Protein AF-A0A0C9ZDM9-F1 (afdb_monomer_lite)

Radius of gyration: 24.43 Å; chains: 1; bounding box: 57×53×67 Å

pLDDT: mean 74.78, std 22.39, range [22.66, 98.12]

Organism: NCBI:txid765257

Secondary structure (DSSP, 8-state):
---HHHHHHHHHHHHHHHHHHHTTSS----TTSS-HHHHHHHHHHHHHHHHTTTT------TTSB-TTS-B---TT----SS--TT----TT-TT-TT-GGGHHHHHHHHHHHHHHHHHHHHHHHHHTTTPPPPTTTTTT--HHHHHHHHHHHHHHHHHHHHHHHHHHHHHHHHHHHHHHTT--S--TTHIIIIIHHHHHHHHHTT--HHHHHHHHTT--HHHHTT-STTHHHHHHHHHHHHHTT-S-GGG--HHHHHHHHHHHHHHHHHHHHHHHHTT-

Sequence (280 aa):
MPTTRLSESLESGLSSAFSSAIMSFSMPVMLGERSWSSKWPEEMPRWLQHGRRTDSYTASSIRTISIAGLTIDYDRMHSWTFFDPHHICNHSDQEGRYAYNQQPNMILYARRALLDALTPLIGAGIALRNKGVQRGWADNVSDETISKWRAAGIKEVGSTMNQVTESTCASEYGIALHRGLALRHVDPSDQPTIFQPLLDMMENHRLGFHVTFRKLAFFRLRILRGEVDSGATALEGFIAELLGGTPEPERLDAGRATEEWLAWLDTYAARIDSEKTSGE

InterPro domains:
  IPR003846 Protein adenylyltransferase SelO [PF02696] (65-274)
  IPR003846 Protein adenylyltransferase SelO [PTHR32057] (65-278)

Structure (mmCIF, N/CA/C/O backbone):
data_AF-A0A0C9ZDM9-F1
#
_entry.id   AF-A0A0C9ZDM9-F1
#
loop_
_atom_site.group_PDB
_atom_site.id
_atom_site.type_symbol
_atom_site.label_atom_id
_atom_site.label_alt_id
_atom_site.label_comp_id
_atom_site.label_asym_id
_atom_site.label_entity_id
_atom_site.label_seq_id
_atom_site.pdbx_PDB_ins_code
_atom_site.Cartn_x
_atom_site.Cartn_y
_atom_site.Cartn_z
_atom_site.occupancy
_atom_site.B_iso_or_equiv
_atom_site.auth_seq_id
_atom_site.auth_comp_id
_atom_site.auth_asym_id
_atom_site.auth_atom_id
_atom_site.pdbx_PDB_model_num
ATOM 1 N N . MET A 1 1 ? -4.359 32.857 -26.361 1.00 31.53 1 MET A N 1
ATOM 2 C CA . MET A 1 1 ? -3.460 31.807 -25.830 1.00 31.53 1 MET A CA 1
ATOM 3 C C . MET A 1 1 ? -4.063 30.444 -26.152 1.00 31.53 1 MET A C 1
ATOM 5 O O . MET A 1 1 ? -5.231 30.273 -25.828 1.00 31.53 1 MET A O 1
ATOM 9 N N . PRO A 1 2 ? -3.336 29.514 -26.797 1.00 30.45 2 PRO A N 1
ATOM 10 C CA . PRO A 1 2 ? -3.814 28.151 -27.032 1.00 30.45 2 PRO A CA 1
ATOM 11 C C . PRO A 1 2 ? -2.791 27.098 -26.551 1.00 30.45 2 PRO A C 1
ATOM 13 O O . PRO A 1 2 ? -2.081 26.505 -27.357 1.00 30.45 2 PRO A O 1
ATOM 16 N N . THR A 1 3 ? -2.679 26.885 -25.239 1.00 30.66 3 THR A N 1
ATOM 17 C CA . THR A 1 3 ? -1.685 25.963 -24.645 1.00 30.66 3 THR A CA 1
ATOM 18 C C . THR A 1 3 ? -2.205 24.543 -24.395 1.00 30.66 3 THR A C 1
ATOM 20 O O . THR A 1 3 ? -1.412 23.609 -24.389 1.00 30.66 3 THR A O 1
ATOM 23 N N . THR A 1 4 ? -3.518 24.344 -24.249 1.00 35.34 4 THR A N 1
ATOM 24 C CA . THR A 1 4 ? -4.123 23.053 -23.855 1.00 35.34 4 THR A CA 1
ATOM 25 C C . THR A 1 4 ? -4.217 21.998 -24.962 1.00 35.34 4 THR A C 1
ATOM 27 O O . THR A 1 4 ? -4.208 20.814 -24.659 1.00 35.34 4 THR A O 1
ATOM 30 N N . ARG A 1 5 ? -4.248 22.375 -26.250 1.00 27.34 5 ARG A N 1
ATOM 31 C CA . ARG A 1 5 ? -4.333 21.395 -27.361 1.00 27.34 5 ARG A CA 1
ATOM 32 C C . ARG A 1 5 ? -3.016 20.687 -27.703 1.00 27.34 5 ARG A C 1
ATOM 34 O O . ARG A 1 5 ? -3.025 19.760 -28.509 1.00 27.34 5 ARG A O 1
ATOM 41 N N . LEU A 1 6 ? -1.884 21.132 -27.157 1.00 29.81 6 LEU A N 1
ATOM 42 C CA . LEU A 1 6 ? -0.580 20.528 -27.453 1.00 29.81 6 LEU A CA 1
ATOM 43 C C . LEU A 1 6 ? -0.249 19.354 -26.520 1.00 29.81 6 LEU A C 1
ATOM 45 O O . LEU A 1 6 ? 0.371 18.401 -26.983 1.00 29.81 6 LEU A O 1
ATOM 49 N N . SER A 1 7 ? -0.706 19.373 -25.263 1.00 34.31 7 SER A N 1
ATOM 50 C CA . SER A 1 7 ? -0.523 18.262 -24.316 1.00 34.31 7 SER A CA 1
ATOM 51 C C . SER A 1 7 ? -1.298 17.012 -24.738 1.00 34.31 7 SER A C 1
ATOM 53 O O . SER A 1 7 ? -0.694 15.958 -24.894 1.00 34.31 7 SER A O 1
ATOM 55 N N . GLU A 1 8 ? -2.593 17.136 -25.045 1.00 31.31 8 GLU A N 1
ATOM 56 C CA . GLU A 1 8 ? -3.440 16.008 -25.487 1.00 31.31 8 GLU A CA 1
ATOM 57 C C . GLU A 1 8 ? -2.911 15.354 -26.785 1.00 31.31 8 GLU A C 1
ATOM 59 O O . GLU A 1 8 ? -2.978 14.136 -26.976 1.00 31.31 8 GLU A O 1
ATOM 64 N N . SER A 1 9 ? -2.342 16.167 -27.683 1.00 30.34 9 SER A N 1
ATOM 65 C CA . SER A 1 9 ? -1.708 15.720 -28.933 1.00 30.34 9 SER A CA 1
ATOM 66 C C . SER A 1 9 ? -0.388 14.973 -28.683 1.00 30.34 9 SER A C 1
ATOM 68 O O . SER A 1 9 ? -0.087 13.986 -29.357 1.00 30.34 9 SER A O 1
ATOM 70 N N . LEU A 1 10 ? 0.381 15.392 -27.672 1.00 32.56 10 LEU A N 1
ATOM 71 C CA . LEU A 1 10 ? 1.578 14.684 -27.215 1.00 32.56 10 LEU A CA 1
ATOM 72 C C . LEU A 1 10 ? 1.221 13.355 -26.536 1.00 32.56 10 LEU A C 1
ATOM 74 O O . LEU A 1 10 ? 1.763 12.329 -26.928 1.00 32.56 10 LEU A O 1
ATOM 78 N N . GLU A 1 11 ? 0.279 13.332 -25.593 1.00 34.12 11 GLU A N 1
ATOM 79 C CA . GLU A 1 11 ? -0.135 12.112 -24.877 1.00 34.12 11 GLU A CA 1
ATOM 80 C C . GLU A 1 11 ? -0.706 11.038 -25.820 1.00 34.12 11 GLU A C 1
ATOM 82 O O . GLU A 1 11 ? -0.329 9.863 -25.750 1.00 34.12 11 GLU A O 1
ATOM 87 N N . SER A 1 12 ? -1.560 11.438 -26.768 1.00 35.50 12 SER A N 1
ATOM 88 C CA . SER A 1 12 ? -2.083 10.528 -27.797 1.00 35.50 12 SER A CA 1
ATOM 89 C C . SER A 1 12 ? -0.997 10.058 -28.778 1.00 35.50 12 SER A C 1
ATOM 91 O O . SER A 1 12 ? -0.951 8.870 -29.120 1.00 35.50 12 SER A O 1
ATOM 93 N N . GLY A 1 13 ? -0.068 10.939 -29.166 1.00 32.22 13 GLY A N 1
ATOM 94 C CA . GLY A 1 13 ? 1.105 10.587 -29.969 1.00 32.22 13 GLY A CA 1
ATOM 95 C C . GLY A 1 13 ? 2.025 9.575 -29.272 1.00 32.22 13 GLY A C 1
ATOM 96 O O . GLY A 1 13 ? 2.394 8.564 -29.876 1.00 32.22 13 GLY A O 1
ATOM 97 N N . LEU A 1 14 ? 2.328 9.795 -27.990 1.00 36.97 14 LEU A N 1
ATOM 98 C CA . LEU A 1 14 ? 3.145 8.919 -27.143 1.00 36.97 14 LEU A CA 1
ATOM 99 C C . LEU A 1 14 ? 2.523 7.524 -27.000 1.00 36.97 14 LEU A C 1
ATOM 101 O O . LEU A 1 14 ? 3.217 6.523 -27.191 1.00 36.97 14 LEU A O 1
ATOM 105 N N . SER A 1 15 ? 1.208 7.440 -26.763 1.00 35.66 15 SER A N 1
ATOM 106 C CA . SER A 1 15 ? 0.492 6.155 -26.705 1.00 35.66 15 SER A CA 1
ATOM 107 C C . SER A 1 15 ? 0.604 5.369 -28.021 1.00 35.66 15 SER A C 1
ATOM 109 O O . SER A 1 15 ? 0.834 4.158 -27.999 1.00 35.66 15 SER A O 1
ATOM 111 N N . SER A 1 16 ? 0.540 6.052 -29.175 1.00 31.20 16 SER A N 1
ATOM 112 C CA . SER A 1 16 ? 0.699 5.407 -30.490 1.00 31.20 16 SER A CA 1
ATOM 113 C C . SER A 1 16 ? 2.116 4.862 -30.729 1.00 31.20 16 SER A C 1
ATOM 115 O O . SER A 1 16 ? 2.272 3.731 -31.194 1.00 31.20 16 SER A O 1
ATOM 117 N N . ALA A 1 17 ? 3.150 5.621 -30.347 1.00 34.91 17 ALA A N 1
ATOM 118 C CA . ALA A 1 17 ? 4.548 5.217 -30.488 1.00 34.91 17 ALA A CA 1
ATOM 119 C C . ALA A 1 17 ? 4.883 4.015 -29.592 1.00 34.91 17 ALA A C 1
ATOM 121 O O . ALA A 1 17 ? 5.506 3.048 -30.039 1.00 34.91 17 ALA A O 1
ATOM 122 N N . PHE A 1 18 ? 4.413 4.052 -28.342 1.00 32.41 18 PHE A N 1
ATOM 123 C CA . PHE A 1 18 ? 4.661 3.009 -27.352 1.00 32.41 18 PHE A CA 1
ATOM 124 C C . PHE A 1 18 ? 3.904 1.709 -27.689 1.00 32.41 18 PHE A C 1
ATOM 126 O O . PHE A 1 18 ? 4.471 0.624 -27.564 1.00 32.41 18 PHE A O 1
ATOM 133 N N . SER A 1 19 ? 2.684 1.794 -28.240 1.00 31.12 19 SER A N 1
ATOM 134 C CA . SER A 1 19 ? 1.980 0.623 -28.792 1.00 31.12 19 SER A CA 1
ATOM 135 C C . SER A 1 19 ? 2.668 0.043 -30.037 1.00 31.12 19 SER A C 1
ATOM 137 O O . SER A 1 19 ? 2.880 -1.169 -30.107 1.00 31.12 19 SER A O 1
ATOM 139 N N . SER A 1 20 ? 3.057 0.874 -31.016 1.00 27.53 20 SER A N 1
ATOM 140 C CA . SER A 1 20 ? 3.591 0.381 -32.299 1.00 27.53 20 SER A CA 1
ATOM 141 C C . SER A 1 20 ? 4.974 -0.274 -32.195 1.00 27.53 20 SER A C 1
ATOM 143 O O . SER A 1 20 ? 5.331 -1.048 -33.084 1.00 27.53 20 SER A O 1
ATOM 145 N N . ALA A 1 21 ? 5.755 0.017 -31.151 1.00 29.48 21 ALA A N 1
ATOM 146 C CA . ALA A 1 21 ? 7.030 -0.659 -30.906 1.00 29.48 21 ALA A CA 1
ATOM 147 C C . ALA A 1 21 ? 6.848 -2.056 -30.282 1.00 29.48 21 ALA A C 1
ATOM 149 O O . ALA A 1 21 ? 7.646 -2.953 -30.548 1.00 29.48 21 ALA A O 1
ATOM 150 N N . ILE A 1 22 ? 5.795 -2.251 -29.479 1.00 29.66 22 ILE A N 1
ATOM 151 C CA . ILE A 1 22 ? 5.576 -3.477 -28.694 1.00 29.66 22 ILE A CA 1
ATOM 152 C C . ILE A 1 22 ? 4.711 -4.495 -29.458 1.00 29.66 22 ILE A C 1
ATOM 154 O O . ILE A 1 22 ? 4.990 -5.690 -29.406 1.00 29.66 22 ILE A O 1
ATOM 158 N N . MET A 1 23 ? 3.738 -4.044 -30.261 1.00 24.56 23 MET A N 1
ATOM 159 C CA . MET A 1 23 ? 2.865 -4.924 -31.064 1.00 24.56 23 MET A CA 1
ATOM 160 C C . MET A 1 23 ? 3.588 -5.814 -32.098 1.00 24.56 23 MET A C 1
ATOM 162 O O . MET A 1 23 ? 2.975 -6.729 -32.639 1.00 24.56 23 MET A O 1
ATOM 166 N N . SER A 1 24 ? 4.873 -5.575 -32.383 1.00 24.25 24 SER A N 1
ATOM 167 C CA . SER A 1 24 ? 5.648 -6.363 -33.357 1.00 24.25 24 SER A CA 1
ATOM 168 C C . SER A 1 24 ? 6.248 -7.662 -32.781 1.00 24.25 24 SER A C 1
ATOM 170 O O . SER A 1 24 ? 6.830 -8.449 -33.526 1.00 24.25 24 SER A O 1
ATOM 172 N N . PHE A 1 25 ? 6.127 -7.919 -31.469 1.00 24.11 25 PHE A N 1
ATOM 173 C CA . PHE A 1 25 ? 6.694 -9.116 -30.833 1.00 24.11 25 PHE A CA 1
ATOM 174 C C . PHE A 1 25 ? 5.713 -9.806 -29.862 1.00 24.11 25 PHE A C 1
ATOM 176 O O . PHE A 1 25 ? 5.638 -9.465 -28.685 1.00 24.11 25 PHE A O 1
ATOM 183 N N . SER A 1 26 ? 5.092 -10.889 -30.352 1.00 22.66 26 SER A N 1
ATOM 184 C CA . SER A 1 26 ? 4.297 -11.920 -29.636 1.00 22.66 26 SER A CA 1
ATOM 185 C C . SER A 1 26 ? 2.760 -11.774 -29.615 1.00 22.66 26 SER A C 1
ATOM 187 O O . SER A 1 26 ? 2.215 -10.761 -29.204 1.00 22.66 26 SER A O 1
ATOM 189 N N . MET A 1 27 ? 2.096 -12.892 -29.959 1.00 23.42 27 MET A N 1
ATOM 190 C CA . MET A 1 27 ? 0.666 -13.246 -29.799 1.00 23.42 27 MET A CA 1
ATOM 191 C C . MET A 1 27 ? -0.416 -12.445 -30.580 1.00 23.42 27 MET A C 1
ATOM 193 O O . MET A 1 27 ? -0.760 -11.331 -30.204 1.00 23.42 27 MET A O 1
ATOM 197 N N . PRO A 1 28 ? -1.076 -13.054 -31.599 1.00 23.73 28 PRO A N 1
ATOM 198 C CA . PRO A 1 28 ? -2.125 -12.402 -32.408 1.00 23.73 28 PRO A CA 1
ATOM 199 C C . PRO A 1 28 ? -3.543 -12.310 -31.801 1.00 23.73 28 PRO A C 1
ATOM 201 O O . PRO A 1 28 ? -4.481 -11.992 -32.532 1.00 23.73 28 PRO A O 1
ATOM 204 N N . VAL A 1 29 ? -3.756 -12.634 -30.520 1.00 26.53 29 VAL A N 1
ATOM 205 C CA . VAL A 1 29 ? -5.109 -12.773 -29.935 1.00 26.53 29 VAL A CA 1
ATOM 206 C C . VAL A 1 29 ? -5.325 -11.783 -28.792 1.00 26.53 29 VAL A C 1
ATOM 208 O O . VAL A 1 29 ? -4.990 -12.087 -27.655 1.00 26.53 29 VAL A O 1
ATOM 211 N N . MET A 1 30 ? -5.882 -10.610 -29.123 1.00 24.08 30 MET A N 1
ATOM 212 C CA . MET A 1 30 ? -6.753 -9.743 -28.292 1.00 24.08 30 MET A CA 1
ATOM 213 C C . MET A 1 30 ? -7.072 -8.435 -29.061 1.00 24.08 30 MET A C 1
ATOM 215 O O . MET A 1 30 ? -6.805 -7.321 -28.611 1.00 24.08 30 MET A O 1
ATOM 219 N N . LEU A 1 31 ? -7.625 -8.553 -30.275 1.00 28.41 31 LEU A N 1
ATOM 220 C CA . LEU A 1 31 ? -8.110 -7.398 -31.043 1.00 28.41 31 LEU A CA 1
ATOM 221 C C . LEU A 1 31 ? -9.480 -6.965 -30.505 1.00 28.41 31 LEU A C 1
ATOM 223 O O . LEU A 1 31 ? -10.492 -7.556 -30.874 1.00 28.41 31 LEU A O 1
ATOM 227 N N . GLY A 1 32 ? -9.523 -5.953 -29.633 1.00 25.73 32 GLY A N 1
ATOM 228 C CA . GLY A 1 32 ? -10.806 -5.516 -29.067 1.00 25.73 32 GLY A CA 1
ATOM 229 C C . GLY A 1 32 ? -10.835 -4.256 -28.203 1.00 25.73 32 GLY A C 1
ATOM 230 O O . GLY A 1 32 ? -11.921 -3.721 -28.017 1.00 25.73 32 GLY A O 1
ATOM 231 N N . GLU A 1 33 ? -9.711 -3.734 -27.694 1.00 29.62 33 GLU A N 1
ATOM 232 C CA . GLU A 1 33 ? -9.744 -2.488 -26.909 1.00 29.62 33 GLU A CA 1
ATOM 233 C C . GLU A 1 33 ? -8.401 -1.736 -26.855 1.00 29.62 33 GLU A C 1
ATOM 235 O O . GLU A 1 33 ? -7.381 -2.200 -27.364 1.00 29.62 33 GLU A O 1
ATOM 240 N N . ARG A 1 34 ? -8.412 -0.526 -26.278 1.00 28.84 34 ARG A N 1
ATOM 241 C CA . ARG A 1 34 ? -7.316 0.457 -26.369 1.00 28.84 34 ARG A CA 1
ATOM 242 C C . ARG A 1 34 ? -6.010 -0.031 -25.721 1.00 28.84 34 ARG A C 1
ATOM 244 O O . ARG A 1 34 ? -5.998 -0.340 -24.534 1.00 28.84 34 ARG A O 1
ATOM 251 N N . SER A 1 35 ? -4.921 0.043 -26.497 1.00 34.91 35 SER A N 1
ATOM 252 C CA . SER A 1 35 ? -3.519 0.229 -26.071 1.00 34.91 35 SER A CA 1
ATOM 253 C C . SER A 1 35 ? -3.109 -0.481 -24.766 1.00 34.91 35 SER A C 1
ATOM 255 O O . SER A 1 35 ? -3.153 0.091 -23.672 1.00 34.91 35 SER A O 1
ATOM 257 N N . TRP A 1 36 ? -2.609 -1.718 -24.897 1.00 31.66 36 TRP A N 1
ATOM 258 C CA . TRP A 1 36 ? -1.949 -2.461 -23.807 1.00 31.66 36 TRP A CA 1
ATOM 259 C C . TRP A 1 36 ? -0.876 -1.613 -23.103 1.00 31.66 36 TRP A C 1
ATOM 261 O O . TRP A 1 36 ? -0.776 -1.603 -21.876 1.00 31.66 36 TRP A O 1
ATOM 271 N N . SER A 1 37 ? -0.133 -0.825 -23.885 1.00 31.34 37 SER A N 1
ATOM 272 C CA . SER A 1 37 ? 0.985 -0.011 -23.413 1.00 31.34 37 SER A CA 1
ATOM 273 C C . SER A 1 37 ? 0.571 1.154 -22.501 1.00 31.34 37 SER A C 1
ATOM 275 O O . SER A 1 37 ? 1.415 1.650 -21.761 1.00 31.34 37 SER A O 1
ATOM 277 N N . SER A 1 38 ? -0.705 1.569 -22.504 1.00 35.09 38 SER A N 1
ATOM 278 C CA . SER A 1 38 ? -1.249 2.507 -21.502 1.00 35.09 38 SER A CA 1
ATOM 279 C C . SER A 1 38 ? -1.804 1.838 -20.238 1.00 35.09 38 SER A C 1
ATOM 281 O O . SER A 1 38 ? -1.829 2.490 -19.203 1.00 35.09 38 SER A O 1
ATOM 283 N N . LYS A 1 39 ? -2.197 0.554 -20.278 1.00 38.50 39 LYS A N 1
ATOM 284 C CA . LYS A 1 39 ? -2.705 -0.168 -19.090 1.00 38.50 39 LYS A CA 1
ATOM 285 C C . LYS A 1 39 ? -1.568 -0.750 -18.230 1.00 38.50 39 LYS A C 1
ATOM 287 O O . LYS A 1 39 ? -1.657 -0.760 -17.007 1.00 38.50 39 LYS A O 1
ATOM 292 N N . TRP A 1 40 ? -0.460 -1.177 -18.847 1.00 37.97 40 TRP A N 1
ATOM 293 C CA . TRP A 1 40 ? 0.694 -1.779 -18.154 1.00 37.97 40 TRP A CA 1
ATOM 294 C C . TRP A 1 40 ? 1.254 -0.972 -16.953 1.00 37.97 40 TRP A C 1
ATOM 296 O O . TRP A 1 40 ? 1.566 -1.586 -15.926 1.00 37.97 40 TRP A O 1
ATOM 306 N N . PRO A 1 41 ? 1.353 0.376 -16.995 1.00 43.56 41 PRO A N 1
ATOM 307 C CA . PRO A 1 41 ? 1.736 1.175 -15.831 1.00 43.56 41 PRO A CA 1
ATOM 308 C C . PRO A 1 41 ? 0.798 1.027 -14.620 1.00 43.56 41 PRO A C 1
ATOM 310 O O . PRO A 1 41 ? 1.301 1.068 -13.495 1.00 43.56 41 PRO A O 1
ATOM 313 N N . GLU A 1 42 ? -0.498 0.775 -14.829 1.00 50.19 42 GLU A N 1
ATOM 314 C CA . GLU A 1 42 ? -1.528 0.694 -13.780 1.00 50.19 42 GLU A CA 1
ATOM 315 C C . GLU A 1 42 ? -1.721 -0.715 -13.189 1.00 50.19 42 GLU A C 1
ATOM 317 O O . GLU A 1 42 ? -1.944 -0.857 -11.986 1.00 50.19 42 GLU A O 1
ATOM 322 N N . GLU A 1 43 ? -1.624 -1.769 -14.006 1.00 49.06 43 GLU A N 1
ATOM 323 C CA . GLU A 1 43 ? -1.987 -3.129 -13.563 1.00 49.06 43 GLU A CA 1
ATOM 324 C C . GLU A 1 43 ? -1.012 -3.726 -12.534 1.00 49.06 43 GLU A C 1
ATOM 326 O O . GLU A 1 43 ? -1.410 -4.491 -11.659 1.00 49.06 43 GLU A O 1
ATOM 331 N N . MET A 1 44 ? 0.274 -3.364 -12.572 1.00 47.97 44 MET A N 1
ATOM 332 C CA . MET A 1 44 ? 1.258 -3.943 -11.644 1.00 47.97 44 MET A CA 1
ATOM 333 C C . MET A 1 44 ? 1.315 -3.280 -10.246 1.00 47.97 44 MET A C 1
ATOM 335 O O . MET A 1 44 ? 1.652 -3.961 -9.278 1.00 47.97 44 MET A O 1
ATOM 339 N N . PRO A 1 45 ? 0.948 -1.996 -10.074 1.00 49.81 45 PRO A N 1
ATOM 340 C CA . PRO A 1 45 ? 0.643 -1.450 -8.756 1.00 49.81 45 PRO A CA 1
ATOM 341 C C . PRO A 1 45 ? -0.711 -1.937 -8.218 1.00 49.81 45 PRO A C 1
ATOM 343 O O . PRO A 1 45 ? -0.813 -2.186 -7.020 1.00 49.81 45 PRO A O 1
ATOM 346 N N . ARG A 1 46 ? -1.713 -2.194 -9.079 1.00 53.41 46 ARG A N 1
ATOM 347 C CA . ARG A 1 46 ? -2.924 -2.948 -8.683 1.00 53.41 46 ARG A CA 1
ATOM 348 C C . ARG A 1 46 ? -2.572 -4.337 -8.153 1.00 53.41 46 ARG A C 1
ATOM 350 O O . ARG A 1 46 ? -3.088 -4.738 -7.114 1.00 53.41 46 ARG A O 1
ATOM 357 N N . TRP A 1 47 ? -1.655 -5.041 -8.817 1.00 52.47 47 TRP A N 1
ATOM 358 C CA . TRP A 1 47 ? -1.156 -6.349 -8.384 1.00 52.47 47 TRP A CA 1
ATOM 359 C C . TRP A 1 47 ? -0.552 -6.329 -6.972 1.00 52.47 47 TRP A C 1
ATOM 361 O O . TRP A 1 47 ? -0.944 -7.140 -6.132 1.00 52.47 47 TRP A O 1
ATOM 371 N N . LEU A 1 48 ? 0.323 -5.357 -6.684 1.00 50.88 48 LEU A N 1
ATOM 372 C CA . LEU A 1 48 ? 0.872 -5.107 -5.341 1.00 50.88 48 LEU A CA 1
ATOM 373 C C . LEU A 1 48 ? -0.223 -5.071 -4.271 1.00 50.88 48 LEU A C 1
ATOM 375 O O . LEU A 1 48 ? -0.135 -5.748 -3.246 1.00 50.88 48 LEU A O 1
ATOM 379 N N . GLN A 1 49 ? -1.275 -4.299 -4.539 1.00 50.69 49 GLN A N 1
ATOM 380 C CA . GLN A 1 49 ? -2.363 -4.088 -3.590 1.00 50.69 49 GLN A CA 1
ATOM 381 C C . GLN A 1 49 ? -3.390 -5.220 -3.588 1.00 50.69 49 GLN A C 1
ATOM 383 O O . GLN A 1 49 ? -4.148 -5.344 -2.632 1.00 50.69 49 GLN A O 1
ATOM 388 N N . HIS A 1 50 ? -3.377 -6.107 -4.585 1.00 52.53 50 HIS A N 1
ATOM 389 C CA . HIS A 1 50 ? -4.051 -7.398 -4.493 1.00 52.53 50 HIS A CA 1
ATOM 390 C C . HIS A 1 50 ? -3.311 -8.327 -3.517 1.00 52.53 50 HIS A C 1
ATOM 392 O O . HIS A 1 50 ? -3.934 -8.846 -2.595 1.00 52.53 50 HIS A O 1
ATOM 398 N N . GLY A 1 51 ? -1.984 -8.465 -3.645 1.00 48.59 51 GLY A N 1
ATOM 399 C CA . GLY A 1 51 ? -1.166 -9.285 -2.736 1.00 48.59 51 GLY A CA 1
ATOM 400 C C . GLY A 1 51 ? -1.259 -8.835 -1.273 1.00 48.59 51 GLY A C 1
ATOM 401 O O . GLY A 1 51 ? -1.488 -9.659 -0.387 1.00 48.59 51 GLY A O 1
ATOM 402 N N . ARG A 1 52 ? -1.212 -7.514 -1.031 1.00 51.19 52 ARG A N 1
ATOM 403 C CA . ARG A 1 52 ? -1.431 -6.887 0.292 1.00 51.19 52 ARG A CA 1
ATOM 404 C C . ARG A 1 52 ? -2.871 -6.963 0.821 1.00 51.19 52 ARG A C 1
ATOM 406 O O . ARG A 1 52 ? -3.122 -6.550 1.948 1.00 51.19 52 ARG A O 1
ATOM 413 N N . ARG A 1 53 ? -3.824 -7.450 0.021 1.00 46.69 53 ARG A N 1
ATOM 414 C CA . ARG A 1 53 ? -5.245 -7.590 0.389 1.00 46.69 53 ARG A CA 1
ATOM 415 C C . ARG A 1 53 ? -5.644 -9.037 0.670 1.00 46.69 53 ARG A C 1
ATOM 417 O O . ARG A 1 53 ? -6.651 -9.258 1.338 1.00 46.69 53 ARG A O 1
ATOM 424 N N . THR A 1 54 ? -4.872 -10.005 0.180 1.00 43.25 54 THR A N 1
ATOM 425 C CA . THR A 1 54 ? -5.109 -11.449 0.352 1.00 43.25 54 THR A CA 1
ATOM 426 C C . THR A 1 54 ? -4.021 -12.138 1.186 1.00 43.25 54 THR A C 1
ATOM 428 O O . THR A 1 54 ? -3.883 -13.357 1.107 1.00 43.25 54 THR A O 1
ATOM 431 N N . ASP A 1 55 ? -3.194 -11.367 1.901 1.00 50.59 55 ASP A N 1
ATOM 432 C CA . ASP A 1 55 ? -2.003 -11.814 2.642 1.00 50.59 55 ASP A CA 1
ATOM 433 C C . ASP A 1 55 ? -1.156 -12.861 1.895 1.00 50.59 55 ASP A C 1
ATOM 435 O O . ASP A 1 55 ? -0.713 -13.868 2.452 1.00 50.59 55 ASP A O 1
ATOM 439 N N . SER A 1 56 ? -0.968 -12.624 0.592 1.00 43.47 56 SER A N 1
ATOM 440 C CA . SER A 1 56 ? -0.355 -13.554 -0.363 1.00 43.47 56 SER A CA 1
ATOM 441 C C . SER A 1 56 ? 0.964 -12.979 -0.880 1.00 43.47 56 SER A C 1
ATOM 443 O O . SER A 1 56 ? 0.989 -12.203 -1.837 1.00 43.47 56 SER A O 1
ATOM 445 N N . TYR A 1 57 ? 2.065 -13.338 -0.220 1.00 54.56 57 TYR A N 1
ATOM 446 C CA . TYR A 1 57 ? 3.351 -12.650 -0.358 1.00 54.56 57 TYR A CA 1
ATOM 447 C C . TYR A 1 57 ? 4.395 -13.468 -1.123 1.00 54.56 57 TYR A C 1
ATOM 449 O O . TYR A 1 57 ? 4.947 -14.427 -0.592 1.00 54.56 57 TYR A O 1
ATOM 457 N N . THR A 1 58 ? 4.711 -13.067 -2.358 1.00 48.19 58 THR A N 1
ATOM 458 C CA . THR A 1 58 ? 5.776 -13.694 -3.161 1.00 48.19 58 THR A CA 1
ATOM 459 C C . THR A 1 58 ? 7.167 -13.180 -2.791 1.00 48.19 58 THR A C 1
ATOM 461 O O . THR A 1 58 ? 7.360 -12.004 -2.474 1.00 48.19 58 THR A O 1
ATOM 464 N N . ALA A 1 59 ? 8.180 -14.033 -2.965 1.00 50.16 59 ALA A N 1
ATOM 465 C CA . ALA A 1 59 ? 9.577 -13.611 -3.051 1.00 50.16 59 ALA A CA 1
ATOM 466 C C . ALA A 1 59 ? 9.822 -12.852 -4.378 1.00 50.16 59 ALA A C 1
ATOM 468 O O . ALA A 1 59 ? 10.365 -13.408 -5.331 1.00 50.16 59 ALA A O 1
ATOM 469 N N . SER A 1 60 ? 9.367 -11.593 -4.437 1.00 53.28 60 SER A N 1
ATOM 470 C CA . SER A 1 60 ? 9.241 -10.733 -5.632 1.00 53.28 60 SER A CA 1
ATOM 471 C C . SER A 1 60 ? 10.571 -10.334 -6.300 1.00 53.28 60 SER A C 1
ATOM 473 O O . SER A 1 60 ? 10.951 -9.162 -6.344 1.00 53.28 60 SER A O 1
ATOM 475 N N . SER A 1 61 ? 11.288 -11.306 -6.861 1.00 52.91 61 SER A N 1
ATOM 476 C CA . SER A 1 61 ? 12.442 -11.062 -7.729 1.00 52.91 61 SER A CA 1
ATOM 477 C C . SER A 1 61 ? 12.008 -10.567 -9.116 1.00 52.91 61 SER A C 1
ATOM 479 O O . SER A 1 61 ? 10.881 -10.786 -9.551 1.00 52.91 61 SER A O 1
ATOM 481 N N . ILE A 1 62 ? 12.937 -9.997 -9.892 1.00 46.72 62 ILE A N 1
ATOM 482 C CA . ILE A 1 62 ? 12.677 -9.599 -11.290 1.00 46.72 62 ILE A CA 1
ATOM 483 C C . ILE A 1 62 ? 12.199 -10.761 -12.189 1.00 46.72 62 ILE A C 1
ATOM 485 O O . ILE A 1 62 ? 11.603 -10.524 -13.234 1.00 46.72 62 ILE A O 1
ATOM 489 N N . ARG A 1 63 ? 12.440 -12.021 -11.793 1.00 44.19 63 ARG A N 1
ATOM 490 C CA . ARG A 1 63 ? 12.010 -13.221 -12.533 1.00 44.19 63 ARG A CA 1
ATOM 491 C C . ARG A 1 63 ? 10.585 -13.670 -12.203 1.00 44.19 63 ARG A C 1
ATOM 493 O O . ARG A 1 63 ? 10.004 -14.405 -12.992 1.00 44.19 63 ARG A O 1
ATOM 500 N N . THR A 1 64 ? 10.037 -13.236 -11.069 1.00 62.47 64 THR A N 1
ATOM 501 C CA . THR A 1 64 ? 8.710 -13.629 -10.560 1.00 62.47 64 THR A CA 1
ATOM 502 C C . THR A 1 64 ? 7.680 -12.508 -10.726 1.00 62.47 64 THR A C 1
ATOM 504 O O . THR A 1 64 ? 6.631 -12.508 -10.088 1.00 62.47 64 THR A O 1
ATOM 507 N N . ILE A 1 65 ? 7.988 -11.529 -11.578 1.00 70.62 65 ILE A N 1
ATOM 508 C CA . ILE A 1 65 ? 7.150 -10.373 -11.883 1.00 70.62 65 ILE A CA 1
ATOM 509 C C . ILE A 1 65 ? 6.672 -10.514 -13.331 1.00 70.62 65 ILE A C 1
ATOM 511 O O . ILE A 1 65 ? 7.450 -10.399 -14.279 1.00 70.62 65 ILE A O 1
ATOM 515 N N . SER A 1 66 ? 5.384 -10.812 -13.507 1.00 79.31 66 SER A N 1
ATOM 516 C CA . SER A 1 66 ? 4.792 -11.042 -14.827 1.00 79.31 66 SER A CA 1
ATOM 517 C C . SER A 1 66 ? 4.599 -9.741 -15.609 1.00 79.31 66 SER A C 1
ATOM 519 O O . SER A 1 66 ? 4.052 -8.770 -15.090 1.00 79.31 66 SER A O 1
ATOM 521 N N . ILE A 1 67 ? 4.922 -9.763 -16.907 1.00 76.50 67 ILE A N 1
ATOM 522 C CA . ILE A 1 67 ? 4.629 -8.681 -17.871 1.00 76.50 67 ILE A CA 1
ATOM 523 C C . ILE A 1 67 ? 3.106 -8.449 -18.041 1.00 76.50 67 ILE A C 1
ATOM 525 O O . ILE A 1 67 ? 2.687 -7.437 -18.592 1.00 76.50 67 ILE A O 1
ATOM 529 N N . ALA A 1 68 ? 2.256 -9.343 -17.524 1.00 75.94 68 ALA A N 1
ATOM 530 C CA . ALA A 1 68 ? 0.804 -9.153 -17.457 1.00 75.94 68 ALA A CA 1
ATOM 531 C C . ALA A 1 68 ? 0.293 -8.596 -16.108 1.00 75.94 68 ALA A C 1
ATOM 533 O O . ALA A 1 68 ? -0.912 -8.434 -15.954 1.00 75.94 68 ALA A O 1
ATOM 534 N N . GLY A 1 69 ? 1.164 -8.331 -15.123 1.00 72.56 69 GLY A N 1
ATOM 535 C CA . GLY A 1 69 ? 0.747 -7.888 -13.781 1.00 72.56 69 GLY A CA 1
ATOM 536 C C . GLY A 1 69 ? 0.104 -9.001 -12.942 1.00 72.56 69 GLY A C 1
ATOM 537 O O . GLY A 1 69 ? -0.721 -8.736 -12.077 1.00 72.56 69 GLY A O 1
ATOM 538 N N . LEU A 1 70 ? 0.446 -10.259 -13.224 1.00 73.56 70 LEU A N 1
ATOM 539 C CA . LEU A 1 70 ? -0.072 -11.437 -12.525 1.00 73.56 70 LEU A CA 1
ATOM 540 C C . LEU A 1 70 ? 0.936 -11.973 -11.505 1.00 73.56 70 LEU A C 1
ATOM 542 O O . LEU A 1 70 ? 2.140 -11.994 -11.777 1.00 73.56 70 LEU A O 1
ATOM 546 N N . THR A 1 71 ? 0.434 -12.502 -10.387 1.00 69.31 71 THR A N 1
ATOM 547 C CA . THR A 1 71 ? 1.231 -13.326 -9.471 1.00 69.31 71 THR A CA 1
ATOM 548 C C . THR A 1 71 ? 1.710 -14.572 -10.211 1.00 69.31 71 THR A C 1
ATOM 550 O O . THR A 1 71 ? 0.912 -15.264 -10.842 1.00 69.31 71 THR A O 1
ATOM 553 N N . ILE A 1 72 ? 3.003 -14.866 -10.127 1.00 78.56 72 ILE A N 1
ATOM 554 C CA . ILE A 1 72 ? 3.632 -16.080 -10.659 1.00 78.56 72 ILE A CA 1
ATOM 555 C C . ILE A 1 72 ? 4.678 -16.575 -9.653 1.00 78.56 72 ILE A C 1
ATOM 557 O O . ILE A 1 72 ? 5.082 -15.811 -8.781 1.00 78.56 72 ILE A O 1
ATOM 561 N N . ASP A 1 73 ? 5.118 -17.829 -9.800 1.00 71.50 73 ASP A N 1
ATOM 562 C CA . ASP A 1 73 ? 6.138 -18.463 -8.944 1.00 71.50 73 ASP A CA 1
ATOM 563 C C . ASP A 1 73 ? 5.728 -18.490 -7.451 1.00 71.50 73 ASP A C 1
ATOM 565 O O . ASP A 1 73 ? 6.147 -17.687 -6.615 1.00 71.50 73 ASP A O 1
ATOM 569 N N . TYR A 1 74 ? 4.794 -19.396 -7.139 1.00 69.19 74 TYR A N 1
ATOM 570 C CA . TYR A 1 74 ? 4.072 -19.454 -5.861 1.00 69.19 74 TYR A CA 1
ATOM 571 C C . TYR A 1 74 ? 4.870 -20.142 -4.731 1.00 69.19 74 TYR A C 1
ATOM 573 O O . TYR A 1 74 ? 4.412 -20.156 -3.589 1.00 69.19 74 TYR A O 1
ATOM 581 N N . ASP A 1 75 ? 6.061 -20.675 -5.022 1.00 64.38 75 ASP A N 1
ATOM 582 C CA . ASP A 1 75 ? 6.831 -21.621 -4.194 1.00 64.38 75 ASP A CA 1
ATOM 583 C C . ASP A 1 75 ? 7.235 -21.121 -2.790 1.00 64.38 75 ASP A C 1
ATOM 585 O O . ASP A 1 75 ? 7.730 -21.904 -1.977 1.00 64.38 75 ASP A O 1
ATOM 589 N N . ARG A 1 76 ? 7.084 -19.823 -2.489 1.00 64.12 76 ARG A N 1
ATOM 590 C CA . ARG A 1 76 ? 7.519 -19.204 -1.218 1.00 64.12 76 ARG A CA 1
ATOM 591 C C . ARG A 1 76 ? 6.518 -18.195 -0.644 1.00 64.12 76 ARG A C 1
ATOM 593 O O . ARG A 1 76 ? 6.928 -17.129 -0.188 1.00 64.12 76 ARG A O 1
ATOM 600 N N . MET A 1 77 ? 5.222 -18.514 -0.685 1.00 59.78 77 MET A N 1
ATOM 601 C CA . MET A 1 77 ? 4.169 -17.682 -0.087 1.00 59.78 77 MET A CA 1
ATOM 602 C C . MET A 1 77 ? 3.688 -18.204 1.270 1.00 59.78 77 MET A C 1
ATOM 604 O O . MET A 1 77 ? 3.302 -19.363 1.393 1.00 59.78 77 MET A O 1
ATOM 608 N N . HIS A 1 78 ? 3.645 -17.310 2.261 1.00 62.03 78 HIS A N 1
ATOM 609 C CA . HIS A 1 78 ? 3.103 -17.546 3.602 1.00 62.03 78 HIS A CA 1
ATOM 610 C C . HIS A 1 78 ? 2.308 -16.313 4.065 1.00 62.03 78 HIS A C 1
ATOM 612 O O . HIS A 1 78 ? 2.682 -15.186 3.736 1.00 62.03 78 HIS A O 1
ATOM 618 N N . SER A 1 79 ? 1.229 -16.518 4.824 1.00 61.94 79 SER A N 1
ATOM 619 C CA . SER A 1 79 ? 0.402 -15.446 5.407 1.00 61.94 79 SER A CA 1
ATOM 620 C C . SER A 1 79 ? 0.765 -15.202 6.877 1.00 61.94 79 SER A C 1
ATOM 622 O O . SER A 1 79 ? 1.169 -16.129 7.576 1.00 61.94 79 SER A O 1
ATOM 624 N N . TRP A 1 80 ? 0.605 -13.963 7.353 1.00 68.31 80 TRP A N 1
ATOM 625 C CA . TRP A 1 80 ? 1.106 -13.518 8.660 1.00 68.31 80 TRP A CA 1
ATOM 626 C C . TRP A 1 80 ? 0.072 -13.729 9.778 1.00 68.31 80 TRP A C 1
ATOM 628 O O . TRP A 1 80 ? -1.046 -13.222 9.697 1.00 68.31 80 TRP A O 1
ATOM 638 N N . THR A 1 81 ? 0.440 -14.457 10.842 1.00 73.88 81 THR A N 1
ATOM 639 C CA . THR A 1 81 ? -0.458 -14.740 11.985 1.00 73.88 81 THR A CA 1
ATOM 640 C C . THR A 1 81 ? -0.865 -13.468 12.743 1.00 73.88 81 THR A C 1
ATOM 642 O O . THR A 1 81 ? -1.991 -13.366 13.225 1.00 73.88 81 THR A O 1
ATOM 645 N N . PHE A 1 82 ? 0.044 -12.495 12.815 1.00 84.19 82 PHE A N 1
ATOM 646 C CA . PHE A 1 82 ? -0.145 -11.133 13.321 1.00 84.19 82 PHE A CA 1
ATOM 647 C C . PHE A 1 82 ? 0.362 -10.133 12.277 1.00 84.19 82 PHE A C 1
ATOM 649 O O . PHE A 1 82 ? 1.228 -10.482 11.478 1.00 84.19 82 PHE A O 1
ATOM 656 N N . PHE A 1 83 ? -0.142 -8.899 12.261 1.00 86.50 83 PHE A N 1
ATOM 657 C CA . PHE A 1 83 ? 0.394 -7.874 11.367 1.00 86.50 83 PHE A CA 1
ATOM 658 C C . PHE A 1 83 ? 1.825 -7.484 11.772 1.00 86.50 83 PHE A C 1
ATOM 660 O O . PHE A 1 83 ? 2.091 -7.167 12.928 1.00 86.50 83 PHE A O 1
ATOM 667 N N . ASP A 1 84 ? 2.740 -7.518 10.805 1.00 87.81 84 ASP A N 1
ATOM 668 C CA . ASP A 1 84 ? 4.144 -7.140 10.956 1.00 87.81 84 ASP A CA 1
ATOM 669 C C . ASP A 1 84 ? 4.626 -6.599 9.598 1.00 87.81 84 ASP A C 1
ATOM 671 O O . ASP A 1 84 ? 4.752 -7.369 8.635 1.00 87.81 84 ASP A O 1
ATOM 675 N N . PRO A 1 85 ? 4.868 -5.282 9.460 1.00 85.44 85 PRO A N 1
ATOM 676 C CA . PRO A 1 85 ? 5.266 -4.697 8.186 1.00 85.44 85 PRO A CA 1
ATOM 677 C C . PRO A 1 85 ? 6.690 -5.094 7.763 1.00 85.44 85 PRO A C 1
ATOM 679 O O . PRO A 1 85 ? 7.076 -4.838 6.618 1.00 85.44 85 PRO A O 1
ATOM 682 N N . HIS A 1 86 ? 7.457 -5.739 8.645 1.00 88.94 86 HIS A N 1
ATOM 683 C CA . HIS A 1 86 ? 8.793 -6.260 8.400 1.00 88.94 86 HIS A CA 1
ATOM 684 C C . HIS A 1 86 ? 8.821 -7.785 8.134 1.00 88.94 86 HIS A C 1
ATOM 686 O O . HIS A 1 86 ? 9.915 -8.296 7.885 1.00 88.94 86 HIS A O 1
ATOM 692 N N . HIS A 1 87 ? 7.688 -8.522 8.106 1.00 83.75 87 HIS A N 1
ATOM 693 C CA . HIS A 1 87 ? 7.702 -9.995 7.915 1.00 83.75 87 HIS A CA 1
ATOM 694 C C . HIS A 1 87 ? 8.399 -10.347 6.568 1.00 83.75 87 HIS A C 1
ATOM 696 O O . HIS A 1 87 ? 7.958 -9.984 5.469 1.00 83.75 87 HIS A O 1
ATOM 702 N N . ILE A 1 88 ? 9.497 -11.112 6.670 1.00 85.62 88 ILE A N 1
ATOM 703 C CA . ILE A 1 88 ? 10.238 -11.769 5.583 1.00 85.62 88 ILE A CA 1
ATOM 704 C C . ILE A 1 88 ? 9.711 -13.205 5.407 1.00 85.62 88 ILE A C 1
ATOM 706 O O . ILE A 1 88 ? 9.963 -14.069 6.243 1.00 85.62 88 ILE A O 1
ATOM 710 N N . CYS A 1 89 ? 8.988 -13.497 4.318 1.00 77.50 89 CYS A N 1
ATOM 711 C CA . CYS A 1 89 ? 8.343 -14.816 4.124 1.00 77.50 89 CYS A CA 1
ATOM 712 C C . CYS A 1 89 ? 9.314 -15.931 3.693 1.00 77.50 89 CYS A C 1
ATOM 714 O O . CYS A 1 89 ? 8.949 -17.106 3.645 1.00 77.50 89 CYS A O 1
ATOM 716 N N . ASN A 1 90 ? 10.532 -15.552 3.304 1.00 81.31 90 ASN A N 1
ATOM 717 C CA . ASN A 1 90 ? 11.492 -16.390 2.601 1.00 81.31 90 ASN A CA 1
ATOM 718 C C . ASN A 1 90 ? 12.739 -16.607 3.466 1.00 81.31 90 ASN A C 1
ATOM 720 O O . ASN A 1 90 ? 13.564 -15.710 3.588 1.00 81.31 90 ASN A O 1
ATOM 724 N N . HIS A 1 91 ? 12.937 -17.817 3.993 1.00 81.12 91 HIS A N 1
ATOM 725 C CA . HIS A 1 91 ? 14.083 -18.134 4.860 1.00 81.12 91 HIS A CA 1
ATOM 726 C C . HIS A 1 91 ? 15.467 -17.948 4.196 1.00 81.12 91 HIS A C 1
ATOM 728 O O . HIS A 1 91 ? 16.479 -17.895 4.891 1.00 81.12 91 HIS A O 1
ATOM 734 N N . SER A 1 92 ? 15.545 -17.836 2.862 1.00 86.19 92 SER A N 1
ATOM 735 C CA . SER A 1 92 ? 16.793 -17.497 2.156 1.00 86.19 92 SER A CA 1
ATOM 736 C C . SER A 1 92 ? 17.079 -15.988 2.078 1.00 86.19 92 SER A C 1
ATOM 738 O O . SER A 1 92 ? 18.181 -15.611 1.695 1.00 86.19 92 SER A O 1
ATOM 740 N N . 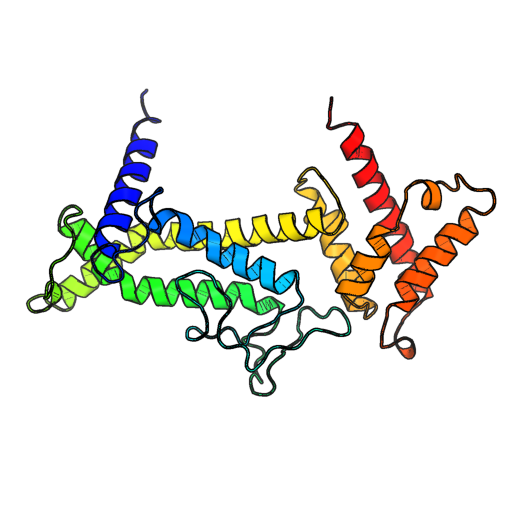ASP A 1 93 ? 16.114 -15.126 2.404 1.00 86.75 93 ASP A N 1
ATOM 741 C CA . ASP A 1 93 ? 16.223 -13.665 2.306 1.00 86.75 93 ASP A CA 1
ATOM 742 C C . ASP A 1 93 ? 16.721 -13.051 3.625 1.00 86.75 93 ASP A C 1
ATOM 744 O O . ASP A 1 93 ? 15.998 -12.371 4.346 1.00 86.75 93 ASP A O 1
ATOM 748 N N . GLN A 1 94 ? 17.981 -13.334 3.955 1.00 90.62 94 GLN A N 1
ATOM 749 C CA . GLN A 1 94 ? 18.615 -12.926 5.218 1.00 90.62 94 GLN A CA 1
ATOM 750 C C . GLN A 1 94 ? 18.755 -11.396 5.380 1.00 90.62 94 GLN A C 1
ATOM 752 O O . GLN A 1 94 ? 18.952 -10.915 6.491 1.00 90.62 94 GLN A O 1
ATOM 757 N N . GLU A 1 95 ? 18.643 -10.634 4.288 1.00 90.88 95 GLU A N 1
ATOM 758 C CA . GLU A 1 95 ? 18.722 -9.163 4.270 1.00 90.88 95 GLU A CA 1
ATOM 759 C C . GLU A 1 95 ? 17.335 -8.489 4.276 1.00 90.88 95 GLU A C 1
ATOM 761 O O . GLU A 1 95 ? 17.246 -7.264 4.333 1.00 90.88 95 GLU A O 1
ATOM 766 N N . GLY A 1 96 ? 16.245 -9.263 4.191 1.00 87.69 96 GLY A N 1
ATOM 767 C CA . GLY A 1 96 ? 14.876 -8.740 4.126 1.00 87.69 96 GLY A CA 1
ATOM 768 C C . GLY A 1 96 ? 14.551 -7.954 2.854 1.00 87.69 96 GLY A C 1
ATOM 769 O O . GLY A 1 96 ? 13.662 -7.100 2.858 1.00 87.69 96 GLY A O 1
ATOM 770 N N . ARG A 1 97 ? 15.239 -8.250 1.746 1.00 86.50 97 ARG A N 1
ATOM 771 C CA . ARG A 1 97 ? 15.073 -7.587 0.443 1.00 86.50 97 ARG A CA 1
ATOM 772 C C . ARG A 1 97 ? 13.631 -7.647 -0.075 1.00 86.50 97 ARG A C 1
ATOM 774 O O . ARG A 1 97 ? 13.204 -6.746 -0.793 1.00 86.50 97 ARG A O 1
ATOM 781 N N . TYR A 1 98 ? 12.894 -8.696 0.278 1.00 85.62 98 TYR A N 1
ATOM 782 C CA . TYR A 1 98 ? 11.508 -8.951 -0.116 1.00 85.62 98 TYR A CA 1
ATOM 783 C C . TYR A 1 98 ? 10.532 -8.928 1.078 1.00 85.62 98 TYR A C 1
ATOM 785 O O . TYR A 1 98 ? 9.409 -9.429 0.959 1.00 85.62 98 TYR A O 1
ATOM 793 N N . ALA A 1 99 ? 10.932 -8.332 2.213 1.00 85.62 99 ALA A N 1
ATOM 794 C CA . ALA A 1 99 ? 10.040 -8.053 3.341 1.00 85.62 99 ALA A CA 1
ATOM 795 C C . ALA A 1 99 ? 8.797 -7.262 2.893 1.00 85.62 99 ALA A C 1
ATOM 797 O O . ALA A 1 99 ? 8.857 -6.497 1.925 1.00 85.62 99 ALA A O 1
ATOM 798 N N . TYR A 1 100 ? 7.677 -7.414 3.606 1.00 79.81 100 TYR A N 1
ATOM 799 C CA . TYR A 1 100 ? 6.389 -6.799 3.251 1.00 79.81 100 TYR A CA 1
ATOM 800 C C . TYR A 1 100 ? 6.490 -5.304 2.885 1.00 79.81 100 TYR A C 1
ATOM 802 O O . TYR A 1 100 ? 5.978 -4.878 1.840 1.00 79.81 100 TYR A O 1
ATOM 810 N N . ASN A 1 101 ? 7.182 -4.499 3.699 1.00 84.62 101 ASN A N 1
ATOM 811 C CA . ASN A 1 101 ? 7.374 -3.068 3.448 1.00 84.62 101 ASN A CA 1
ATOM 812 C C . ASN A 1 101 ? 8.302 -2.743 2.256 1.00 84.62 101 ASN A C 1
ATOM 814 O O . ASN A 1 101 ? 8.161 -1.666 1.680 1.00 84.62 101 ASN A O 1
ATOM 818 N N . GLN A 1 102 ? 9.164 -3.667 1.812 1.00 85.38 102 GLN A N 1
ATOM 819 C CA . GLN A 1 102 ? 10.069 -3.471 0.668 1.00 85.38 102 GLN A CA 1
ATOM 820 C C . GLN A 1 102 ? 9.468 -3.842 -0.693 1.00 85.38 102 GLN A C 1
ATOM 822 O O . GLN A 1 102 ? 10.007 -3.440 -1.725 1.00 85.38 102 GLN A O 1
ATOM 827 N N . GLN A 1 103 ? 8.345 -4.565 -0.740 1.00 81.38 103 GLN A N 1
ATOM 828 C CA . GLN A 1 103 ? 7.746 -5.017 -2.006 1.00 81.38 103 GLN A CA 1
ATOM 829 C C . GLN A 1 103 ? 7.463 -3.872 -3.013 1.00 81.38 103 GLN A C 1
ATOM 831 O O . GLN A 1 103 ? 7.824 -4.036 -4.183 1.00 81.38 103 GLN A O 1
ATOM 836 N N . PRO A 1 104 ? 6.946 -2.685 -2.614 1.00 83.00 104 PRO A N 1
ATOM 837 C CA . PRO A 1 104 ? 6.817 -1.538 -3.521 1.00 83.00 104 PRO A CA 1
ATOM 838 C C . PRO A 1 104 ? 8.157 -1.079 -4.121 1.00 83.00 104 PRO A C 1
ATOM 840 O O . PRO A 1 104 ? 8.258 -0.877 -5.334 1.00 83.00 104 PRO A O 1
ATOM 843 N N . ASN A 1 105 ? 9.207 -0.996 -3.296 1.00 84.19 105 ASN A N 1
ATOM 844 C CA . ASN A 1 105 ? 10.557 -0.613 -3.722 1.00 84.19 105 ASN A CA 1
ATOM 845 C C . ASN A 1 105 ? 11.145 -1.634 -4.709 1.00 84.19 105 ASN A C 1
ATOM 847 O O . ASN A 1 105 ? 11.735 -1.256 -5.724 1.00 84.19 105 ASN A O 1
ATOM 851 N N . MET A 1 106 ? 10.945 -2.931 -4.454 1.00 85.56 106 MET A N 1
ATOM 852 C CA . MET A 1 106 ? 11.445 -3.999 -5.322 1.00 85.56 106 MET A CA 1
ATOM 853 C C . MET A 1 106 ? 10.755 -4.050 -6.689 1.00 85.56 106 MET A C 1
ATOM 855 O O . MET A 1 106 ? 11.394 -4.396 -7.686 1.00 85.56 106 MET A O 1
ATOM 859 N N . ILE A 1 107 ? 9.489 -3.646 -6.772 1.00 81.94 107 ILE A N 1
ATOM 860 C CA . ILE A 1 107 ? 8.743 -3.597 -8.037 1.00 81.94 107 ILE A CA 1
ATOM 861 C C . ILE A 1 107 ? 9.056 -2.316 -8.817 1.00 81.94 107 ILE A C 1
ATOM 863 O O . ILE A 1 107 ? 9.179 -2.367 -10.041 1.00 81.94 107 ILE A O 1
ATOM 867 N N . LEU A 1 108 ? 9.316 -1.199 -8.133 1.00 85.19 108 LEU A N 1
ATOM 868 C CA . LEU A 1 108 ? 9.910 -0.005 -8.740 1.00 85.19 108 LEU A CA 1
ATOM 869 C C . LEU A 1 108 ? 11.318 -0.299 -9.301 1.00 85.19 108 LEU A C 1
ATOM 871 O O . LEU A 1 108 ? 11.632 0.105 -10.421 1.00 85.19 108 LEU A O 1
ATOM 875 N N . TYR A 1 109 ? 12.137 -1.077 -8.584 1.00 88.31 109 TYR A N 1
ATOM 876 C CA . TYR A 1 109 ? 13.429 -1.582 -9.069 1.00 88.31 109 TYR A CA 1
ATOM 877 C C . TYR A 1 109 ? 13.278 -2.490 -10.304 1.00 88.31 109 TYR A C 1
ATOM 879 O O . TYR A 1 109 ? 13.956 -2.274 -11.309 1.00 88.31 109 TYR A O 1
ATOM 887 N N . ALA A 1 110 ? 12.358 -3.461 -10.278 1.00 86.75 110 ALA A N 1
ATOM 888 C CA . ALA A 1 110 ? 12.101 -4.343 -11.419 1.00 86.75 110 ALA A CA 1
ATOM 889 C C . ALA A 1 110 ? 11.586 -3.575 -12.653 1.00 86.75 110 ALA A C 1
ATOM 891 O O . ALA A 1 110 ? 12.010 -3.856 -13.774 1.00 86.75 110 ALA A O 1
ATOM 892 N N . ARG A 1 111 ? 10.732 -2.560 -12.452 1.00 84.94 111 ARG A N 1
ATOM 893 C CA . ARG A 1 111 ? 10.270 -1.651 -13.514 1.00 84.94 111 ARG A CA 1
ATOM 894 C C . ARG A 1 111 ? 11.410 -0.842 -14.125 1.00 84.94 111 ARG A C 1
ATOM 896 O O . ARG A 1 111 ? 11.484 -0.763 -15.348 1.00 84.94 111 ARG A O 1
ATOM 903 N N . ARG A 1 112 ? 12.324 -0.309 -13.306 1.00 89.00 112 ARG A N 1
ATOM 904 C CA . ARG A 1 112 ? 13.535 0.388 -13.781 1.00 89.00 112 ARG A CA 1
ATOM 905 C C . ARG A 1 112 ? 14.424 -0.541 -14.610 1.00 89.00 112 ARG A C 1
ATOM 907 O O . ARG A 1 112 ? 14.742 -0.196 -15.738 1.00 89.00 112 ARG A O 1
ATOM 914 N N . ALA A 1 113 ? 14.703 -1.754 -14.135 1.00 90.50 113 ALA A N 1
ATOM 915 C CA . ALA A 1 113 ? 15.499 -2.730 -14.883 1.00 90.50 113 ALA A CA 1
ATOM 916 C C . ALA A 1 113 ? 14.845 -3.172 -16.215 1.00 90.50 113 ALA A C 1
ATOM 918 O O . ALA A 1 113 ? 15.538 -3.336 -17.222 1.00 90.50 113 ALA A O 1
ATOM 919 N N . LEU A 1 114 ? 13.513 -3.320 -16.255 1.00 88.81 114 LEU A N 1
ATOM 920 C CA . LEU A 1 114 ? 12.769 -3.559 -17.499 1.00 88.81 114 LEU A CA 1
ATOM 921 C C . LEU A 1 114 ? 12.857 -2.353 -18.450 1.00 88.81 114 LEU A C 1
ATOM 923 O O . LEU A 1 114 ? 13.076 -2.531 -19.648 1.00 88.81 114 LEU A O 1
ATOM 927 N N . LEU A 1 115 ? 12.726 -1.130 -17.929 1.00 88.38 115 LEU A N 1
ATOM 928 C CA . LEU A 1 115 ? 12.907 0.087 -18.716 1.00 88.38 115 LEU A CA 1
ATOM 929 C C . LEU A 1 115 ? 14.335 0.176 -19.272 1.00 88.38 115 LEU A C 1
ATOM 931 O O . LEU A 1 115 ? 14.496 0.399 -20.466 1.00 88.38 115 LEU A O 1
ATOM 935 N N . ASP A 1 116 ? 15.369 -0.072 -18.470 1.00 89.25 116 ASP A N 1
ATOM 936 C CA . ASP A 1 116 ? 16.769 -0.033 -18.908 1.00 89.25 116 ASP A CA 1
ATOM 937 C C . ASP A 1 116 ? 17.058 -1.028 -20.046 1.00 89.25 116 ASP A C 1
ATOM 939 O O . ASP A 1 116 ? 17.852 -0.730 -20.943 1.00 89.25 116 ASP A O 1
ATOM 943 N N . ALA A 1 117 ? 16.371 -2.174 -20.082 1.00 90.31 117 ALA A N 1
ATOM 944 C CA . ALA A 1 117 ? 16.418 -3.105 -21.210 1.00 90.31 117 ALA A CA 1
ATOM 945 C C . ALA A 1 117 ? 15.703 -2.569 -22.472 1.00 90.31 117 ALA A C 1
ATOM 947 O O . ALA A 1 117 ? 16.165 -2.812 -23.587 1.00 90.31 117 ALA A O 1
ATOM 948 N N . LEU A 1 118 ? 14.610 -1.813 -22.310 1.00 90.25 118 LEU A N 1
ATOM 949 C CA . LEU A 1 118 ? 13.791 -1.257 -23.398 1.00 90.25 118 LEU A CA 1
ATOM 950 C C . LEU A 1 118 ? 14.242 0.134 -23.891 1.00 90.25 118 LEU A C 1
ATOM 952 O O . LEU A 1 118 ? 13.888 0.532 -25.000 1.00 90.25 118 LEU A O 1
ATOM 956 N N . THR A 1 119 ? 15.045 0.883 -23.133 1.00 91.50 119 THR A N 1
ATOM 957 C CA . THR A 1 119 ? 15.475 2.245 -23.514 1.00 91.50 119 THR A CA 1
ATOM 958 C C . THR A 1 119 ? 16.220 2.352 -24.854 1.00 91.50 119 THR A C 1
ATOM 960 O O . THR A 1 119 ? 15.969 3.341 -25.547 1.00 91.50 119 THR A O 1
ATOM 963 N N . PRO A 1 120 ? 17.041 1.375 -25.314 1.00 90.25 120 PRO A N 1
ATOM 964 C CA . PRO A 1 120 ? 17.591 1.395 -26.672 1.00 90.25 120 PRO A CA 1
ATOM 965 C C . PRO A 1 120 ? 16.500 1.403 -27.752 1.00 90.25 120 PRO A C 1
ATOM 967 O O . PRO A 1 120 ? 16.589 2.153 -28.720 1.00 90.25 120 PRO A O 1
ATOM 970 N N . LEU A 1 121 ? 15.461 0.581 -27.563 1.00 89.50 121 LEU A N 1
ATOM 971 C CA . LEU A 1 121 ? 14.339 0.405 -28.486 1.00 89.50 121 LEU A CA 1
ATOM 972 C C . LEU A 1 121 ? 13.463 1.666 -28.540 1.00 89.50 121 LEU A C 1
ATOM 974 O O . LEU A 1 121 ? 13.089 2.116 -29.623 1.00 89.50 121 LEU A O 1
ATOM 978 N N . ILE A 1 122 ? 13.186 2.263 -27.377 1.00 88.31 122 ILE A N 1
ATOM 979 C CA . ILE A 1 122 ? 12.426 3.516 -27.254 1.00 88.31 122 ILE A CA 1
ATOM 980 C C . ILE A 1 122 ? 13.186 4.664 -27.938 1.00 88.31 122 ILE A C 1
ATOM 982 O O . ILE A 1 122 ? 12.625 5.353 -28.790 1.00 88.31 122 ILE A O 1
ATOM 986 N N . GLY A 1 123 ? 14.481 4.831 -27.642 1.00 89.25 123 GLY A N 1
ATOM 987 C CA . GLY A 1 123 ? 15.316 5.864 -28.262 1.00 89.25 123 GLY A CA 1
ATOM 988 C C . GLY A 1 123 ? 15.480 5.703 -29.776 1.00 89.25 123 GLY A C 1
ATOM 989 O O . GLY A 1 123 ? 15.445 6.699 -30.502 1.00 89.25 123 GLY A O 1
ATOM 990 N N . ALA A 1 124 ? 15.590 4.463 -30.265 1.00 87.94 124 ALA A N 1
ATOM 991 C CA . ALA A 1 124 ? 15.589 4.166 -31.694 1.00 87.94 124 ALA A CA 1
ATOM 992 C C . ALA A 1 124 ? 14.251 4.545 -32.349 1.00 87.94 124 ALA A C 1
ATOM 994 O O . ALA A 1 124 ? 14.250 5.194 -33.393 1.00 87.94 124 ALA A O 1
ATOM 995 N N . GLY A 1 125 ? 13.118 4.217 -31.716 1.00 86.81 125 GLY A N 1
ATOM 996 C CA . GLY A 1 125 ? 11.786 4.618 -32.177 1.00 86.81 125 GLY A CA 1
ATOM 997 C C . GLY A 1 125 ? 11.644 6.137 -32.323 1.00 86.81 125 GLY A C 1
ATOM 998 O O . GLY A 1 125 ? 11.237 6.611 -33.384 1.00 86.81 125 GLY A O 1
ATOM 999 N N . ILE A 1 126 ? 12.071 6.901 -31.310 1.00 84.69 126 ILE A N 1
ATOM 1000 C CA . ILE A 1 126 ? 12.081 8.376 -31.336 1.00 84.69 126 ILE A CA 1
ATOM 1001 C C . ILE A 1 126 ? 12.939 8.890 -32.507 1.00 84.69 126 ILE A C 1
ATOM 1003 O O . ILE A 1 126 ? 12.472 9.686 -33.326 1.00 84.69 126 ILE A O 1
ATOM 1007 N N . ALA A 1 127 ? 14.176 8.395 -32.641 1.00 83.88 127 ALA A N 1
ATOM 1008 C CA . ALA A 1 127 ? 15.094 8.801 -33.710 1.00 83.88 127 ALA A CA 1
ATOM 1009 C C . ALA A 1 127 ? 14.573 8.458 -35.121 1.00 83.88 127 ALA A C 1
ATOM 1011 O O . ALA A 1 127 ? 14.782 9.220 -36.068 1.00 83.88 127 ALA A O 1
ATOM 1012 N N . LEU A 1 128 ? 13.846 7.345 -35.260 1.00 80.31 128 LEU A N 1
ATOM 1013 C CA . LEU A 1 128 ? 13.233 6.875 -36.506 1.00 80.31 128 LEU A CA 1
ATOM 1014 C C . LEU A 1 128 ? 11.820 7.450 -36.750 1.00 80.31 128 LEU A C 1
ATOM 1016 O O . LEU A 1 128 ? 11.111 6.985 -37.647 1.00 80.31 128 LEU A O 1
ATOM 1020 N N . ARG A 1 129 ? 11.422 8.493 -36.002 1.00 79.31 129 ARG A N 1
ATOM 1021 C CA . ARG A 1 129 ? 10.123 9.191 -36.102 1.00 79.31 129 ARG A CA 1
ATOM 1022 C C . ARG A 1 129 ? 8.925 8.258 -35.886 1.00 79.31 129 ARG A C 1
ATOM 1024 O O . ARG A 1 129 ? 7.987 8.246 -36.682 1.00 79.31 129 ARG A O 1
ATOM 1031 N N . ASN A 1 130 ? 8.980 7.469 -34.816 1.00 68.81 130 ASN A N 1
ATOM 1032 C CA . ASN A 1 130 ? 7.957 6.519 -34.367 1.00 68.81 130 ASN A CA 1
ATOM 1033 C C . ASN A 1 130 ? 7.608 5.416 -35.385 1.00 68.81 130 ASN A C 1
ATOM 1035 O O . ASN A 1 130 ? 6.578 4.755 -35.265 1.00 68.81 130 ASN A O 1
ATOM 1039 N N . LYS A 1 131 ? 8.482 5.163 -36.368 1.00 69.50 131 LYS A N 1
ATOM 1040 C CA . LYS A 1 131 ? 8.408 3.958 -37.199 1.00 69.50 131 LYS A CA 1
ATOM 1041 C C . LYS A 1 131 ? 8.896 2.763 -36.383 1.00 69.50 131 LYS A C 1
ATOM 1043 O O . LYS A 1 131 ? 10.017 2.787 -35.878 1.00 69.50 131 LYS A O 1
ATOM 1048 N N . GLY A 1 132 ? 8.068 1.723 -36.276 1.00 68.25 132 GLY A N 1
ATOM 1049 C CA . GLY A 1 132 ? 8.421 0.489 -35.572 1.00 68.25 132 GLY A CA 1
ATOM 1050 C C . GLY A 1 132 ? 9.714 -0.123 -36.120 1.00 68.25 132 GLY A C 1
ATOM 1051 O O . GLY A 1 132 ? 9.863 -0.298 -37.336 1.00 68.25 132 GLY A O 1
ATOM 1052 N N . VAL A 1 133 ? 10.657 -0.425 -35.224 1.00 79.25 133 VAL A N 1
ATOM 1053 C CA . VAL A 1 133 ? 11.958 -0.982 -35.611 1.00 79.25 133 VAL A CA 1
ATOM 1054 C C . VAL A 1 133 ? 11.782 -2.340 -36.291 1.00 79.25 133 VAL A C 1
ATOM 1056 O O . VAL A 1 133 ? 10.882 -3.112 -35.961 1.00 79.25 133 VAL A O 1
ATOM 1059 N N . GLN A 1 134 ? 12.645 -2.634 -37.258 1.00 81.06 134 GLN A N 1
ATOM 1060 C CA . GLN A 1 134 ? 12.619 -3.901 -37.988 1.00 81.06 134 GLN A CA 1
ATOM 1061 C C . GLN A 1 134 ? 13.517 -4.943 -37.317 1.00 81.06 134 GLN A C 1
ATOM 1063 O O . GLN A 1 134 ? 14.370 -4.612 -36.494 1.00 81.06 134 GLN A O 1
ATOM 1068 N N . ARG A 1 135 ? 13.366 -6.222 -37.678 1.00 82.88 135 ARG A N 1
ATOM 1069 C CA . ARG A 1 135 ? 14.341 -7.246 -37.275 1.00 82.88 135 ARG A CA 1
ATOM 1070 C C . ARG A 1 135 ? 15.732 -6.837 -37.780 1.00 82.88 135 ARG A C 1
ATOM 1072 O O . ARG A 1 135 ? 15.873 -6.481 -38.944 1.00 82.88 135 ARG A O 1
ATOM 1079 N N . GLY A 1 136 ? 16.728 -6.883 -36.899 1.00 83.00 136 GLY A N 1
ATOM 1080 C CA . GLY A 1 136 ? 18.102 -6.474 -37.203 1.00 83.00 136 GLY A CA 1
ATOM 1081 C C . GLY A 1 136 ? 18.388 -4.968 -37.097 1.00 83.00 136 GLY A C 1
ATOM 1082 O O . GLY A 1 136 ? 19.417 -4.494 -37.570 1.00 83.00 136 GLY A O 1
ATOM 1083 N N . TRP A 1 137 ? 17.493 -4.185 -36.479 1.00 81.19 137 TRP A N 1
ATOM 1084 C CA . TRP A 1 137 ? 17.624 -2.723 -36.342 1.00 81.19 137 TRP A CA 1
ATOM 1085 C C . TRP A 1 137 ? 18.897 -2.229 -35.635 1.00 81.19 137 TRP A C 1
ATOM 1087 O O . TRP A 1 137 ? 19.245 -1.060 -35.792 1.00 81.19 137 TRP A O 1
ATOM 1097 N N . ALA A 1 138 ? 19.566 -3.085 -34.859 1.00 84.31 138 ALA A N 1
ATOM 1098 C CA . ALA A 1 138 ? 20.800 -2.770 -34.141 1.00 84.31 138 ALA A CA 1
ATOM 1099 C C . ALA A 1 138 ? 22.065 -3.345 -34.812 1.00 84.31 138 ALA A C 1
ATOM 1101 O O . ALA A 1 138 ? 23.166 -2.933 -34.463 1.00 84.31 138 ALA A O 1
ATOM 1102 N N . ASP A 1 139 ? 21.931 -4.248 -35.792 1.00 86.88 139 ASP A N 1
ATOM 1103 C CA . ASP A 1 139 ? 23.017 -5.119 -36.281 1.00 86.88 139 ASP A CA 1
ATOM 1104 C C . ASP A 1 139 ? 24.190 -4.357 -36.927 1.00 86.88 139 ASP A C 1
ATOM 1106 O O . ASP A 1 139 ? 25.291 -4.886 -37.044 1.00 86.88 139 ASP A O 1
ATOM 1110 N N . ASN A 1 140 ? 23.953 -3.113 -37.356 1.00 86.19 140 ASN A N 1
ATOM 1111 C CA . ASN A 1 140 ? 24.944 -2.219 -37.968 1.00 86.19 140 ASN A CA 1
ATOM 1112 C C . ASN A 1 140 ? 25.019 -0.856 -37.243 1.00 86.19 140 ASN A C 1
ATOM 1114 O O . ASN A 1 140 ? 25.376 0.157 -37.844 1.00 86.19 140 ASN A O 1
ATOM 1118 N N . VAL A 1 141 ? 24.627 -0.804 -35.965 1.00 88.06 141 VAL A N 1
ATOM 1119 C CA . VAL A 1 141 ? 24.573 0.426 -35.160 1.00 88.06 141 VAL A CA 1
ATOM 1120 C C . VAL A 1 141 ? 25.722 0.443 -34.152 1.00 88.06 141 VAL A C 1
ATOM 1122 O O . VAL A 1 141 ? 25.950 -0.535 -33.450 1.00 88.06 141 VAL A O 1
ATOM 1125 N N . SER A 1 142 ? 26.438 1.566 -34.044 1.00 92.88 142 SER A N 1
ATOM 1126 C CA . SER A 1 142 ? 27.534 1.707 -33.077 1.00 92.88 142 SER A CA 1
ATOM 1127 C C . SER A 1 142 ? 27.043 1.782 -31.626 1.00 92.88 142 SER A C 1
ATOM 1129 O O . SER A 1 142 ? 25.996 2.374 -31.346 1.00 92.88 142 SER A O 1
ATOM 1131 N N . ASP A 1 143 ? 27.848 1.282 -30.684 1.00 91.75 143 ASP A N 1
ATOM 1132 C CA . ASP A 1 143 ? 27.559 1.345 -29.241 1.00 91.75 143 ASP A CA 1
ATOM 1133 C C . ASP A 1 143 ? 27.330 2.776 -28.740 1.00 91.75 143 ASP A C 1
ATOM 1135 O O . ASP A 1 143 ? 26.491 3.012 -27.868 1.00 91.75 143 ASP A O 1
ATOM 1139 N N . GLU A 1 144 ? 28.005 3.767 -29.332 1.00 93.88 144 GLU A N 1
ATOM 1140 C CA . GLU A 1 144 ? 27.728 5.180 -29.067 1.00 93.88 144 GLU A CA 1
ATOM 1141 C C . GLU A 1 144 ? 26.289 5.576 -29.417 1.00 93.88 144 GLU A C 1
ATOM 1143 O O . GLU A 1 144 ? 25.674 6.379 -28.719 1.00 93.88 144 GLU A O 1
ATOM 1148 N N . THR A 1 145 ? 25.762 5.061 -30.527 1.00 90.88 145 THR A N 1
ATOM 1149 C CA . THR A 1 145 ? 24.414 5.369 -31.018 1.00 90.88 145 THR A CA 1
ATOM 1150 C C . THR A 1 145 ? 23.370 4.640 -30.182 1.00 90.88 145 THR A C 1
ATOM 1152 O O . THR A 1 145 ? 22.396 5.261 -29.760 1.00 90.88 145 THR A O 1
ATOM 1155 N N . ILE A 1 146 ? 23.632 3.381 -29.815 1.00 90.44 146 ILE A N 1
ATOM 1156 C CA . ILE A 1 146 ? 22.841 2.638 -28.822 1.00 90.44 146 ILE A CA 1
ATOM 1157 C C . ILE A 1 146 ? 22.823 3.391 -27.480 1.00 90.44 146 ILE A C 1
ATOM 1159 O O . ILE A 1 146 ? 21.767 3.528 -26.866 1.00 90.44 146 ILE A O 1
ATOM 1163 N N . SER A 1 147 ? 23.954 3.951 -27.046 1.00 93.69 147 SER A N 1
ATOM 1164 C CA . SER A 1 147 ? 24.060 4.738 -25.807 1.00 93.69 147 SER A CA 1
ATOM 1165 C C . SER A 1 147 ? 23.310 6.074 -25.887 1.00 93.69 147 SER A C 1
ATOM 1167 O O . SER A 1 147 ? 22.601 6.439 -24.948 1.00 93.69 147 SER A O 1
ATOM 1169 N N . LYS A 1 148 ? 23.383 6.776 -27.028 1.00 93.94 148 LYS A N 1
ATOM 1170 C CA . LYS A 1 148 ? 22.580 7.983 -27.310 1.00 93.94 148 LYS A CA 1
ATOM 1171 C C . LYS A 1 148 ? 21.076 7.660 -27.292 1.00 93.94 148 LYS A C 1
ATOM 1173 O O . LYS A 1 148 ? 20.299 8.428 -26.728 1.00 93.94 148 LYS A O 1
ATOM 1178 N N . TRP A 1 149 ? 20.665 6.505 -27.823 1.00 92.56 149 TRP A N 1
ATOM 1179 C CA . TRP A 1 149 ? 19.279 6.027 -27.760 1.00 92.56 149 TRP A CA 1
ATOM 1180 C C . TRP A 1 149 ? 18.839 5.636 -26.343 1.00 92.56 149 TRP A C 1
ATOM 1182 O O . TRP A 1 149 ? 17.763 6.060 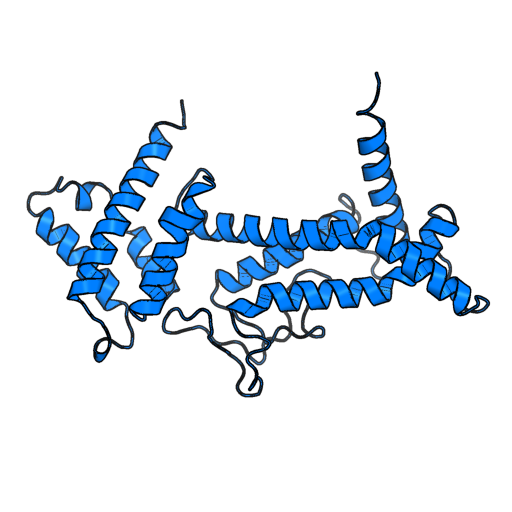-25.930 1.00 92.56 149 TRP A O 1
ATOM 1192 N N . ARG A 1 150 ? 19.673 4.940 -25.556 1.00 93.38 150 ARG A N 1
ATOM 1193 C CA . ARG A 1 150 ? 19.412 4.689 -24.122 1.00 93.38 150 ARG A CA 1
ATOM 1194 C C . ARG A 1 150 ? 19.128 5.992 -23.374 1.00 93.38 150 ARG A C 1
ATOM 1196 O O . ARG A 1 150 ? 18.086 6.117 -22.739 1.00 93.38 150 ARG A O 1
ATOM 1203 N N . ALA A 1 151 ? 20.012 6.982 -23.510 1.00 93.38 151 ALA A N 1
ATOM 1204 C CA . ALA A 1 151 ? 19.855 8.283 -22.863 1.00 93.38 151 ALA A CA 1
ATOM 1205 C C . ALA A 1 151 ? 18.576 9.018 -23.310 1.00 93.38 151 ALA A C 1
ATOM 1207 O O . ALA A 1 151 ? 17.881 9.597 -22.474 1.00 93.38 151 ALA A O 1
ATOM 1208 N N . ALA A 1 152 ? 18.227 8.958 -24.601 1.00 91.06 152 ALA A N 1
ATOM 1209 C CA . ALA A 1 152 ? 16.977 9.517 -25.115 1.00 91.06 152 ALA A CA 1
ATOM 1210 C C . ALA A 1 152 ? 15.737 8.807 -24.539 1.00 91.06 152 ALA A C 1
ATOM 1212 O O . ALA A 1 152 ? 14.821 9.476 -24.071 1.00 91.06 152 ALA A O 1
ATOM 1213 N N . GLY A 1 153 ? 15.725 7.470 -24.503 1.00 89.62 153 GLY A N 1
ATOM 1214 C CA . GLY A 1 153 ? 14.621 6.688 -23.940 1.00 89.62 153 GLY A CA 1
ATOM 1215 C C . GLY A 1 153 ? 14.422 6.921 -22.438 1.00 89.62 153 GLY A C 1
ATOM 1216 O O . GLY A 1 153 ? 13.289 7.099 -21.996 1.00 89.62 153 GLY A O 1
ATOM 1217 N N . ILE A 1 154 ? 15.510 6.989 -21.658 1.00 89.69 154 ILE A N 1
ATOM 1218 C CA . ILE A 1 154 ? 15.450 7.305 -20.218 1.00 89.69 154 ILE A CA 1
ATOM 1219 C C . ILE A 1 154 ? 14.879 8.712 -20.006 1.00 89.69 154 ILE A C 1
ATOM 1221 O O . ILE A 1 154 ? 14.015 8.896 -19.148 1.00 89.69 154 ILE A O 1
ATOM 1225 N N . LYS A 1 155 ? 15.324 9.693 -20.804 1.00 91.31 155 LYS A N 1
ATOM 1226 C CA . LYS A 1 155 ? 14.831 11.075 -20.739 1.00 91.31 155 LYS A CA 1
ATOM 1227 C C . LYS A 1 155 ? 13.337 11.183 -21.067 1.00 91.31 155 LYS A C 1
ATOM 1229 O O . LYS A 1 155 ? 12.662 11.998 -20.450 1.00 91.31 155 LYS A O 1
ATOM 1234 N N . GLU A 1 156 ? 12.845 10.392 -22.019 1.00 88.19 156 GLU A N 1
ATOM 1235 C CA . GLU A 1 156 ? 11.457 10.471 -22.488 1.00 88.19 156 GLU A CA 1
ATOM 1236 C C . GLU A 1 156 ? 10.452 9.896 -21.478 1.00 88.19 156 GLU A C 1
ATOM 1238 O O . GLU A 1 156 ? 9.420 10.512 -21.225 1.00 88.19 156 GLU A O 1
ATOM 1243 N N . VAL A 1 157 ? 10.733 8.722 -20.890 1.00 87.25 157 VAL A N 1
ATOM 1244 C CA . VAL A 1 157 ? 9.731 7.991 -20.080 1.00 87.25 157 VAL A CA 1
ATOM 1245 C C . VAL A 1 157 ? 10.141 7.694 -18.634 1.00 87.25 157 VAL A C 1
ATOM 1247 O O . VAL A 1 157 ? 9.302 7.243 -17.855 1.00 87.25 157 VAL A O 1
ATOM 1250 N N . GLY A 1 158 ? 11.397 7.927 -18.237 1.00 86.44 158 GLY A N 1
ATOM 1251 C CA . GLY A 1 158 ? 11.916 7.492 -16.932 1.00 86.44 158 GLY A CA 1
ATOM 1252 C C . GLY A 1 158 ? 11.258 8.171 -15.726 1.00 86.44 158 GLY A C 1
ATOM 1253 O O . GLY A 1 158 ? 10.910 7.500 -14.753 1.00 86.44 158 GLY A O 1
ATOM 1254 N N . SER A 1 159 ? 11.035 9.486 -15.796 1.00 88.44 159 SER A N 1
ATOM 1255 C CA . SER A 1 159 ? 10.314 10.246 -14.763 1.00 88.44 159 SER A CA 1
ATOM 1256 C C . SER A 1 159 ? 8.849 9.818 -14.675 1.00 88.44 159 SER A C 1
ATOM 1258 O O . SER A 1 159 ? 8.383 9.447 -13.599 1.00 88.44 159 SER A O 1
ATOM 1260 N N . THR A 1 160 ? 8.150 9.791 -15.812 1.00 87.44 160 THR A N 1
ATOM 1261 C CA . THR A 1 160 ? 6.736 9.404 -15.915 1.00 87.44 160 THR A CA 1
ATOM 1262 C C . THR A 1 160 ? 6.496 7.979 -15.415 1.00 87.44 160 THR A C 1
ATOM 1264 O O . THR A 1 160 ? 5.546 7.740 -14.674 1.00 87.44 160 THR A O 1
ATOM 1267 N N . MET A 1 161 ? 7.377 7.025 -15.741 1.00 87.56 161 MET A N 1
ATOM 1268 C CA . MET A 1 161 ? 7.270 5.646 -15.254 1.00 87.56 161 MET A CA 1
ATOM 1269 C C . MET A 1 161 ? 7.388 5.565 -13.724 1.00 87.56 161 MET A C 1
ATOM 1271 O O . MET A 1 161 ? 6.599 4.854 -13.099 1.00 87.56 161 MET A O 1
ATOM 1275 N N . ASN A 1 162 ? 8.335 6.287 -13.111 1.00 85.56 162 ASN A N 1
ATOM 1276 C CA . ASN A 1 162 ? 8.450 6.356 -11.649 1.00 85.56 162 ASN A CA 1
ATOM 1277 C C . ASN A 1 162 ? 7.180 6.971 -11.039 1.00 85.56 162 ASN A C 1
ATOM 1279 O O . ASN A 1 162 ? 6.512 6.319 -10.240 1.00 85.56 162 ASN A O 1
ATOM 1283 N N . GLN A 1 163 ? 6.781 8.158 -11.509 1.00 87.25 163 GLN A N 1
ATOM 1284 C CA . GLN A 1 163 ? 5.621 8.897 -11.003 1.00 87.25 163 GLN A CA 1
ATOM 1285 C C . GLN A 1 163 ? 4.318 8.085 -11.089 1.00 87.25 163 GLN A C 1
ATOM 1287 O O . GLN A 1 163 ? 3.548 8.052 -10.128 1.00 87.25 163 GLN A O 1
ATOM 1292 N N . VAL A 1 164 ? 4.063 7.394 -12.206 1.00 83.88 164 VAL A N 1
ATOM 1293 C CA . VAL A 1 164 ? 2.867 6.547 -12.361 1.00 83.88 164 VAL A CA 1
ATOM 1294 C C . VAL A 1 164 ? 2.964 5.291 -11.488 1.00 83.88 164 VAL A C 1
ATOM 1296 O O . VAL A 1 164 ? 1.977 4.900 -10.876 1.00 83.88 164 VAL A O 1
ATOM 1299 N N . THR A 1 165 ? 4.151 4.692 -11.335 1.00 80.00 165 THR A N 1
ATOM 1300 C CA . THR A 1 165 ? 4.340 3.559 -10.406 1.00 80.00 165 THR A CA 1
ATOM 1301 C C . THR A 1 165 ? 4.012 3.953 -8.969 1.00 80.00 165 THR A C 1
ATOM 1303 O O . THR A 1 165 ? 3.253 3.256 -8.302 1.00 80.00 165 THR A O 1
ATOM 1306 N N . GLU A 1 166 ? 4.564 5.073 -8.510 1.00 81.62 166 GLU A N 1
ATOM 1307 C CA . GLU A 1 166 ? 4.428 5.569 -7.140 1.00 81.62 166 GLU A CA 1
ATOM 1308 C C . GLU A 1 166 ? 2.987 6.032 -6.855 1.00 81.62 166 GLU A C 1
ATOM 1310 O O . GLU A 1 166 ? 2.385 5.606 -5.867 1.00 81.62 166 GLU A O 1
ATOM 1315 N N . SER A 1 167 ? 2.381 6.810 -7.760 1.00 82.81 167 SER A N 1
ATOM 1316 C CA . SER A 1 167 ? 1.011 7.320 -7.590 1.00 82.81 167 SER A CA 1
ATOM 1317 C C . SER A 1 167 ? -0.069 6.236 -7.678 1.00 82.81 167 SER A C 1
ATOM 1319 O O . SER A 1 167 ? -0.962 6.221 -6.829 1.00 82.81 167 SER A O 1
ATOM 1321 N N . THR A 1 168 ? 0.005 5.287 -8.624 1.00 82.75 168 THR A N 1
ATOM 1322 C CA . THR A 1 168 ? -0.950 4.164 -8.650 1.00 82.75 168 THR A CA 1
ATOM 1323 C C . THR A 1 168 ? -0.744 3.244 -7.444 1.00 82.75 168 THR A C 1
ATOM 1325 O O . THR A 1 168 ? -1.727 2.790 -6.865 1.00 82.75 168 THR A O 1
ATOM 1328 N N . CYS A 1 169 ? 0.501 3.010 -7.002 1.00 77.44 169 CYS A N 1
ATOM 1329 C CA . CYS A 1 169 ? 0.768 2.188 -5.817 1.00 77.44 169 CYS A CA 1
ATOM 1330 C C . CYS A 1 169 ? 0.144 2.787 -4.549 1.00 77.44 169 CYS A C 1
ATOM 1332 O O . CYS A 1 169 ? -0.460 2.046 -3.774 1.00 77.44 169 CYS A O 1
ATOM 1334 N N . ALA A 1 170 ? 0.261 4.103 -4.349 1.00 77.88 170 ALA A N 1
ATOM 1335 C CA . ALA A 1 170 ? -0.351 4.801 -3.219 1.00 77.88 170 ALA A CA 1
ATOM 1336 C C . ALA A 1 170 ? -1.887 4.855 -3.326 1.00 77.88 170 ALA A C 1
ATOM 1338 O O . ALA A 1 170 ? -2.583 4.560 -2.355 1.00 77.88 170 ALA A O 1
ATOM 1339 N N . SER A 1 171 ? -2.419 5.169 -4.513 1.00 81.25 171 SER A N 1
ATOM 1340 C CA . SER A 1 171 ? -3.865 5.258 -4.757 1.00 81.25 171 SER A CA 1
ATOM 1341 C C . SER A 1 171 ? -4.575 3.922 -4.515 1.00 81.25 171 SER A C 1
ATOM 1343 O O . SER A 1 171 ? -5.522 3.852 -3.732 1.00 81.25 171 SER A O 1
ATOM 1345 N N . GLU A 1 172 ? -4.074 2.830 -5.101 1.00 81.12 172 GLU A N 1
ATOM 1346 C CA . GLU A 1 172 ? -4.673 1.502 -4.931 1.00 81.12 172 GLU A CA 1
ATOM 1347 C C . GLU A 1 172 ? -4.495 0.966 -3.490 1.00 81.12 172 GLU A C 1
ATOM 1349 O O . GLU A 1 172 ? -5.329 0.184 -3.033 1.00 81.12 172 GLU A O 1
ATOM 1354 N N . TYR A 1 173 ? -3.472 1.414 -2.736 1.00 77.88 173 TYR A N 1
ATOM 1355 C CA . TYR A 1 173 ? -3.323 1.080 -1.307 1.00 77.88 173 TYR A CA 1
ATOM 1356 C C . TYR A 1 173 ? -4.446 1.705 -0.486 1.00 77.88 173 TYR A C 1
ATOM 1358 O O . TYR A 1 173 ? -5.160 1.004 0.234 1.00 77.88 173 TYR A O 1
ATOM 1366 N N . GLY A 1 174 ? -4.654 3.014 -0.672 1.00 79.81 174 GLY A N 1
ATOM 1367 C CA . GLY A 1 174 ? -5.772 3.732 -0.079 1.00 79.81 174 GLY A CA 1
ATOM 1368 C C . GLY A 1 174 ? -7.090 3.054 -0.443 1.00 79.81 174 GLY A C 1
ATOM 1369 O O . GLY A 1 174 ? -7.845 2.672 0.446 1.00 79.81 174 GLY A O 1
ATOM 1370 N N . ILE A 1 175 ? -7.353 2.819 -1.729 1.00 83.19 175 ILE A N 1
ATOM 1371 C CA . ILE A 1 175 ? -8.586 2.174 -2.205 1.00 83.19 175 ILE A CA 1
ATOM 1372 C C . ILE A 1 175 ? -8.797 0.783 -1.571 1.00 83.19 175 ILE A C 1
ATOM 1374 O O . ILE A 1 175 ? -9.935 0.427 -1.253 1.00 83.19 175 ILE A O 1
ATOM 1378 N N . ALA A 1 176 ? -7.742 -0.011 -1.359 1.00 83.00 176 ALA A N 1
ATOM 1379 C CA . ALA A 1 176 ? -7.845 -1.297 -0.669 1.00 83.00 176 ALA A CA 1
ATOM 1380 C C . ALA A 1 176 ? -8.270 -1.140 0.805 1.00 83.00 176 ALA A C 1
ATOM 1382 O O . ALA A 1 176 ? -9.155 -1.875 1.252 1.00 83.00 176 ALA A O 1
ATOM 1383 N N . LEU A 1 177 ? -7.701 -0.163 1.520 1.00 86.31 177 LEU A N 1
ATOM 1384 C CA . LEU A 1 177 ? -7.981 0.123 2.933 1.00 86.31 177 LEU A CA 1
ATOM 1385 C C . LEU A 1 177 ? -9.365 0.753 3.157 1.00 86.31 177 LEU A C 1
ATOM 1387 O O . LEU A 1 177 ? -10.114 0.254 3.997 1.00 86.31 177 LEU A O 1
ATOM 1391 N N . HIS A 1 178 ? -9.768 1.744 2.348 1.00 91.38 178 HIS A N 1
ATOM 1392 C CA . HIS A 1 178 ? -11.129 2.311 2.372 1.00 91.38 178 HIS A CA 1
ATOM 1393 C C . HIS A 1 178 ? -12.176 1.200 2.207 1.00 91.38 178 HIS A C 1
ATOM 1395 O O . HIS A 1 178 ? -13.097 1.078 3.011 1.00 91.38 178 HIS A O 1
ATOM 1401 N N . ARG A 1 179 ? -11.985 0.313 1.216 1.00 89.19 179 ARG A N 1
ATOM 1402 C CA . ARG A 1 179 ? -12.858 -0.854 0.989 1.00 89.19 179 ARG A CA 1
ATOM 1403 C C . ARG A 1 179 ? -12.813 -1.873 2.135 1.00 89.19 179 ARG A C 1
ATOM 1405 O O . ARG A 1 179 ? -13.800 -2.574 2.332 1.00 89.19 179 ARG A O 1
ATOM 1412 N N . GLY A 1 180 ? -11.695 -1.985 2.855 1.00 87.38 180 GLY A N 1
ATOM 1413 C CA . GLY A 1 180 ? -11.555 -2.835 4.043 1.00 87.38 180 GLY A CA 1
ATOM 1414 C C . GLY A 1 180 ? -12.341 -2.310 5.248 1.00 87.38 180 GLY A C 1
ATOM 1415 O O . GLY A 1 180 ? -12.946 -3.101 5.967 1.00 87.38 180 GLY A O 1
ATOM 1416 N N . LEU A 1 181 ? -12.396 -0.985 5.415 1.00 93.81 181 LEU A N 1
ATOM 1417 C CA . LEU A 1 181 ? -13.172 -0.287 6.451 1.00 93.81 181 LEU A CA 1
ATOM 1418 C C . LEU A 1 181 ? -14.555 0.196 5.969 1.00 93.81 181 LEU A C 1
ATOM 1420 O O . LEU A 1 181 ? -15.214 0.977 6.643 1.00 93.81 181 LEU A O 1
ATOM 1424 N N . ALA A 1 182 ? -15.006 -0.256 4.795 1.00 92.81 182 ALA A N 1
ATOM 1425 C CA . ALA A 1 182 ? -16.274 0.135 4.167 1.00 92.81 182 ALA A CA 1
ATOM 1426 C C . ALA A 1 182 ? -16.515 1.660 4.007 1.00 92.81 182 ALA A C 1
ATOM 1428 O O . ALA A 1 182 ? -17.659 2.066 3.778 1.00 92.81 182 ALA A O 1
ATOM 1429 N N . LEU A 1 183 ? -15.456 2.480 4.062 1.00 93.31 183 LEU A N 1
ATOM 1430 C CA . LEU A 1 183 ? -15.495 3.906 3.730 1.00 93.31 183 LEU A CA 1
ATOM 1431 C C . LEU A 1 183 ? -15.764 4.062 2.227 1.00 93.31 183 LEU A C 1
ATOM 1433 O O . LEU A 1 183 ? -15.164 3.372 1.394 1.00 93.31 183 LEU A O 1
ATOM 1437 N N . ARG A 1 184 ? -16.708 4.936 1.882 1.00 91.50 184 ARG A N 1
ATOM 1438 C CA . ARG A 1 184 ? -17.249 5.096 0.523 1.00 91.50 184 ARG A CA 1
ATOM 1439 C C . ARG A 1 184 ? -16.534 6.183 -0.263 1.00 91.50 184 ARG A C 1
ATOM 1441 O O . ARG A 1 184 ? -16.386 6.056 -1.479 1.00 91.50 184 ARG A O 1
ATOM 1448 N N . HIS A 1 185 ? -16.125 7.242 0.425 1.00 90.81 185 HIS A N 1
ATOM 1449 C CA . HIS A 1 185 ? -15.481 8.413 -0.154 1.00 90.81 185 HIS A CA 1
ATOM 1450 C C . HIS A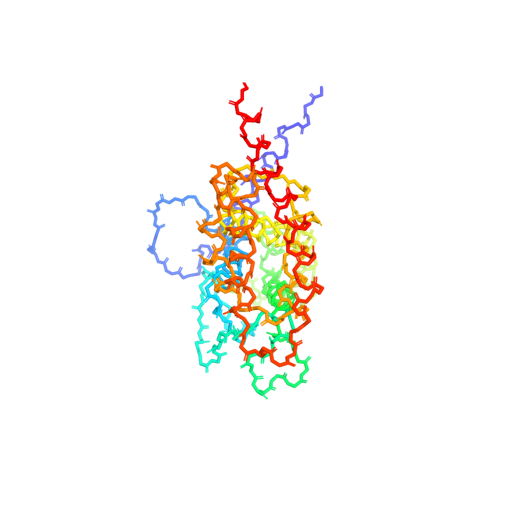 1 185 ? -14.004 8.415 0.232 1.00 90.81 185 HIS A C 1
ATOM 1452 O O . HIS A 1 185 ? -13.658 7.985 1.330 1.00 90.81 185 HIS A O 1
ATOM 1458 N N . VAL A 1 186 ? -13.138 8.871 -0.676 1.00 89.19 186 VAL A N 1
ATOM 1459 C CA . VAL A 1 186 ? -11.694 8.948 -0.427 1.00 89.19 186 VAL A CA 1
ATOM 1460 C C . VAL A 1 186 ? -11.354 10.297 0.188 1.00 89.19 186 VAL A C 1
ATOM 1462 O O . VAL A 1 186 ? -11.529 11.314 -0.484 1.00 89.19 186 VAL A O 1
ATOM 1465 N N . ASP A 1 187 ? -10.832 10.305 1.416 1.00 91.12 187 ASP A N 1
ATOM 1466 C CA . ASP A 1 187 ? -10.320 11.515 2.065 1.00 91.12 187 ASP A CA 1
ATOM 1467 C C . ASP A 1 187 ? -8.793 11.409 2.278 1.00 91.12 187 ASP A C 1
ATOM 1469 O O . ASP A 1 187 ? -8.313 10.422 2.843 1.00 91.12 187 ASP A O 1
ATOM 1473 N N . PRO A 1 188 ? -7.981 12.397 1.849 1.00 89.44 188 PRO A N 1
ATOM 1474 C CA . PRO A 1 188 ? -6.533 12.384 2.081 1.00 89.44 188 PRO A CA 1
ATOM 1475 C C . PRO A 1 188 ? -6.119 12.314 3.561 1.00 89.44 188 PRO A C 1
ATOM 1477 O O . PRO A 1 188 ? -5.006 11.876 3.858 1.00 89.44 188 PRO A O 1
ATOM 1480 N N . SER A 1 189 ? -6.985 12.735 4.489 1.00 93.56 189 SER A N 1
ATOM 1481 C CA . SER A 1 189 ? -6.744 12.649 5.932 1.00 93.56 189 SER A CA 1
ATOM 1482 C C . SER A 1 189 ? -6.910 11.237 6.504 1.00 93.56 189 SER A C 1
ATOM 1484 O O . SER A 1 189 ? -6.373 10.969 7.581 1.00 93.56 189 SER A O 1
ATOM 1486 N N . ASP A 1 190 ? -7.545 10.303 5.785 1.00 95.06 190 ASP A N 1
ATOM 1487 C CA . ASP A 1 190 ? -7.737 8.926 6.262 1.00 95.06 190 ASP A CA 1
ATOM 1488 C C . ASP A 1 190 ? -6.412 8.184 6.455 1.00 95.06 190 ASP A C 1
ATOM 1490 O O . ASP A 1 190 ? -6.281 7.389 7.384 1.00 95.06 190 ASP A O 1
ATOM 1494 N N . GLN A 1 191 ? -5.396 8.470 5.633 1.00 90.88 191 GLN A N 1
ATOM 1495 C CA . GLN A 1 191 ? -4.085 7.830 5.763 1.00 90.88 191 GLN A CA 1
ATOM 1496 C C . GLN A 1 191 ? -3.426 8.117 7.130 1.00 90.88 191 GLN A C 1
ATOM 1498 O O . GLN A 1 191 ? -3.102 7.149 7.818 1.00 90.88 191 GLN A O 1
ATOM 1503 N N . PRO A 1 192 ? -3.227 9.380 7.564 1.00 95.50 192 PRO A N 1
ATOM 1504 C CA . PRO A 1 192 ? -2.648 9.669 8.879 1.00 95.50 192 PRO A CA 1
ATOM 1505 C C . PRO A 1 192 ? -3.613 9.513 10.068 1.00 95.50 192 PRO A C 1
ATOM 1507 O O . PRO A 1 192 ? -3.125 9.346 11.180 1.00 95.50 192 PRO A O 1
ATOM 1510 N N . THR A 1 193 ? -4.940 9.586 9.883 1.00 96.19 193 THR A N 1
ATOM 1511 C CA . THR A 1 193 ? -5.899 9.580 11.016 1.00 96.19 193 THR A CA 1
ATOM 1512 C C . THR A 1 193 ? -6.599 8.243 11.261 1.00 96.19 193 THR A C 1
ATOM 1514 O O . THR A 1 193 ? -6.898 7.927 12.410 1.00 96.19 193 THR A O 1
ATOM 1517 N N . ILE A 1 194 ? -6.830 7.437 10.219 1.00 96.69 194 ILE A N 1
ATOM 1518 C CA . ILE A 1 194 ? -7.538 6.152 10.313 1.00 96.69 194 ILE A CA 1
ATOM 1519 C C . ILE A 1 194 ? -6.591 4.987 10.020 1.00 96.69 194 ILE A C 1
ATOM 1521 O O . ILE A 1 194 ? -6.479 4.068 10.831 1.00 96.69 194 ILE A O 1
ATOM 1525 N N . PHE A 1 195 ? -5.906 5.001 8.873 1.00 94.19 195 PHE A N 1
ATOM 1526 C CA . PHE A 1 195 ? -5.179 3.830 8.380 1.00 94.19 195 PHE A CA 1
ATOM 1527 C C . PHE A 1 195 ? -3.856 3.599 9.100 1.00 94.19 195 PHE A C 1
ATOM 1529 O O . PHE A 1 195 ? -3.625 2.486 9.561 1.00 94.19 195 PHE A O 1
ATOM 1536 N N . GLN A 1 196 ? -2.999 4.619 9.214 1.00 93.31 196 GLN A N 1
ATOM 1537 C CA . GLN A 1 196 ? -1.711 4.454 9.887 1.00 93.31 196 GLN A CA 1
ATOM 1538 C C . GLN A 1 196 ? -1.900 4.068 11.366 1.00 93.31 196 GLN A C 1
ATOM 1540 O O . GLN A 1 196 ? -1.371 3.026 11.739 1.00 93.31 196 GLN A O 1
ATOM 1545 N N . PRO A 1 197 ? -2.750 4.748 12.170 1.00 97.25 197 PRO A N 1
ATOM 1546 C CA . PRO A 1 197 ? -2.965 4.350 13.563 1.00 97.25 197 PRO A CA 1
ATOM 1547 C C . PRO A 1 197 ? -3.555 2.940 13.721 1.00 97.25 197 PRO A C 1
ATOM 1549 O O . PRO A 1 197 ? -3.193 2.234 14.657 1.00 97.25 197 PRO A O 1
ATOM 1552 N N . LEU A 1 198 ? -4.418 2.488 12.797 1.00 96.00 198 LEU A N 1
ATOM 1553 C CA . LEU A 1 198 ? -4.918 1.107 12.797 1.00 96.00 198 LEU A CA 1
ATOM 1554 C C . LEU A 1 198 ? -3.779 0.096 12.597 1.00 96.00 198 LEU A C 1
ATOM 1556 O O . LEU A 1 198 ? -3.686 -0.883 13.333 1.00 96.00 198 LEU A O 1
ATOM 1560 N N . LEU A 1 199 ? -2.911 0.333 11.612 1.00 92.69 199 LEU A N 1
ATOM 1561 C CA . LEU A 1 199 ? -1.781 -0.546 11.308 1.00 92.69 199 LEU A CA 1
ATOM 1562 C C . LEU A 1 199 ? -0.741 -0.536 12.439 1.00 92.69 199 LEU A C 1
ATOM 1564 O O . LEU A 1 199 ? -0.269 -1.602 12.830 1.00 92.69 199 LEU A O 1
ATOM 1568 N N . ASP A 1 200 ? -0.466 0.636 13.016 1.00 94.50 200 ASP A N 1
ATOM 1569 C CA . ASP A 1 200 ? 0.435 0.808 14.158 1.00 94.50 200 ASP A CA 1
ATOM 1570 C C . ASP A 1 200 ? -0.089 0.047 15.391 1.00 94.50 200 ASP A C 1
ATOM 1572 O O . ASP A 1 200 ? 0.660 -0.698 16.023 1.00 94.50 200 ASP A O 1
ATOM 1576 N N . MET A 1 201 ? -1.386 0.158 15.721 1.00 94.56 201 MET A N 1
ATOM 1577 C CA . MET A 1 201 ? -2.014 -0.654 16.778 1.00 94.56 201 MET A CA 1
ATOM 1578 C C . MET A 1 201 ? -1.877 -2.155 16.496 1.00 94.56 201 MET A C 1
ATOM 1580 O O . MET A 1 201 ? -1.584 -2.934 17.402 1.00 94.56 201 MET A O 1
ATOM 1584 N N . MET A 1 202 ? -2.089 -2.581 15.249 1.00 92.19 202 MET A N 1
ATOM 1585 C CA . MET A 1 202 ? -2.039 -3.998 14.881 1.00 92.19 202 MET A CA 1
ATOM 1586 C C . MET A 1 202 ? -0.619 -4.581 14.962 1.00 92.19 202 MET A C 1
ATOM 1588 O O . MET A 1 202 ? -0.477 -5.735 15.366 1.00 92.19 202 MET A O 1
ATOM 1592 N N . GLU A 1 203 ? 0.419 -3.795 14.659 1.00 91.38 203 GLU A N 1
ATOM 1593 C CA . GLU A 1 203 ? 1.826 -4.175 14.856 1.00 91.38 203 GLU A CA 1
ATOM 1594 C C . GLU A 1 203 ? 2.208 -4.203 16.347 1.00 91.38 203 GLU A C 1
ATOM 1596 O O . GLU A 1 203 ? 2.747 -5.205 16.837 1.00 91.38 203 GLU A O 1
ATOM 1601 N N . ASN A 1 204 ? 1.887 -3.129 17.082 1.00 92.38 204 ASN A N 1
ATOM 1602 C CA . ASN A 1 204 ? 2.200 -2.979 18.507 1.00 92.38 204 ASN A CA 1
ATOM 1603 C C . ASN A 1 204 ? 1.570 -4.097 19.355 1.00 92.38 204 ASN A C 1
ATOM 1605 O O . ASN A 1 204 ? 2.245 -4.688 20.198 1.00 92.38 204 ASN A O 1
ATOM 1609 N N . HIS A 1 205 ? 0.299 -4.419 19.096 1.00 92.25 205 HIS A N 1
ATOM 1610 C CA . HIS A 1 205 ? -0.498 -5.375 19.878 1.00 92.25 205 HIS A CA 1
ATOM 1611 C C . HIS A 1 205 ? -0.570 -6.780 19.261 1.00 92.25 205 HIS A C 1
ATOM 1613 O O . HIS A 1 205 ? -1.350 -7.620 19.717 1.00 92.25 205 HIS A O 1
ATOM 1619 N N . ARG A 1 206 ? 0.243 -7.053 18.226 1.00 90.56 206 ARG A N 1
ATOM 1620 C CA . ARG A 1 206 ? 0.338 -8.356 17.534 1.00 90.56 206 ARG A CA 1
ATOM 1621 C C . ARG A 1 206 ? -1.018 -8.861 17.010 1.00 90.56 206 ARG A C 1
ATOM 1623 O O . ARG A 1 206 ? -1.309 -10.052 17.046 1.00 90.56 206 ARG A O 1
ATOM 1630 N N . LEU A 1 207 ? -1.876 -7.977 16.507 1.00 91.31 207 LEU A N 1
ATOM 1631 C CA . LEU A 1 207 ? -3.224 -8.350 16.064 1.00 91.31 207 LEU A CA 1
ATOM 1632 C C . LEU A 1 207 ? -3.190 -8.976 14.662 1.00 91.31 207 LEU A C 1
ATOM 1634 O O . LEU A 1 207 ? -2.549 -8.455 13.749 1.00 91.31 207 LEU A O 1
ATOM 1638 N N . GLY A 1 208 ? -3.911 -10.083 14.454 1.00 88.25 208 GLY A N 1
ATOM 1639 C CA . GLY A 1 208 ? -4.022 -10.713 13.133 1.00 88.25 208 GLY A CA 1
ATOM 1640 C C . GLY A 1 208 ? -4.667 -9.786 12.096 1.00 88.25 208 GLY A C 1
ATOM 1641 O O . GLY A 1 208 ? -5.742 -9.225 12.341 1.00 88.25 208 GLY A O 1
ATOM 1642 N N . PHE A 1 209 ? -4.038 -9.643 10.923 1.00 85.44 209 PHE A N 1
ATOM 1643 C CA . PHE A 1 209 ? -4.450 -8.662 9.912 1.00 85.44 209 PHE A CA 1
ATOM 1644 C C . PHE A 1 209 ? -5.886 -8.908 9.428 1.00 85.44 209 PHE A C 1
ATOM 1646 O O . PHE A 1 209 ? -6.795 -8.123 9.711 1.00 85.44 209 PHE A O 1
ATOM 1653 N N . HIS A 1 210 ? -6.133 -10.059 8.798 1.00 85.00 210 HIS A N 1
ATOM 1654 C CA . HIS A 1 210 ? -7.468 -10.448 8.336 1.00 85.00 210 HIS A CA 1
ATOM 1655 C C . HIS A 1 210 ? -8.530 -10.512 9.450 1.00 85.00 210 HIS A C 1
ATOM 1657 O O . HIS A 1 210 ? -9.678 -10.130 9.210 1.00 85.00 210 HIS A O 1
ATOM 1663 N N . VAL A 1 211 ? -8.192 -10.979 10.662 1.00 88.44 211 VAL A N 1
ATOM 1664 C CA . VAL A 1 211 ? -9.189 -11.127 11.743 1.00 88.44 211 VAL A CA 1
ATOM 1665 C C . VAL A 1 211 ? -9.635 -9.776 12.307 1.00 88.44 211 VAL A C 1
ATOM 1667 O O . VAL A 1 211 ? -10.816 -9.620 12.616 1.00 88.44 211 VAL A O 1
ATOM 1670 N N . THR A 1 212 ? -8.747 -8.779 12.352 1.00 92.00 212 THR A N 1
ATOM 1671 C CA . THR A 1 212 ? -9.085 -7.412 12.783 1.00 92.00 212 THR A CA 1
ATOM 1672 C C . THR A 1 212 ? -10.086 -6.773 11.820 1.00 92.00 212 THR A C 1
ATOM 1674 O O . THR A 1 212 ? -11.189 -6.416 12.233 1.00 92.00 212 THR A O 1
ATOM 1677 N N . PHE A 1 213 ? -9.792 -6.751 10.513 1.00 91.69 213 PHE A N 1
ATOM 1678 C CA . PHE A 1 213 ? -10.745 -6.274 9.496 1.00 91.69 213 PHE A CA 1
ATOM 1679 C C . PHE A 1 213 ? -12.062 -7.072 9.502 1.00 91.69 213 PHE A C 1
ATOM 1681 O O . PHE A 1 213 ? -13.145 -6.498 9.362 1.00 91.69 213 PHE A O 1
ATOM 1688 N N . ARG A 1 214 ? -12.004 -8.394 9.724 1.00 91.88 214 ARG A N 1
ATOM 1689 C CA . ARG A 1 214 ? -13.204 -9.242 9.811 1.00 91.88 214 ARG A CA 1
ATOM 1690 C C . ARG A 1 214 ? -14.089 -8.903 11.014 1.00 91.88 214 ARG A C 1
ATOM 1692 O O . ARG A 1 214 ? -15.306 -8.976 10.867 1.00 91.88 214 ARG A O 1
ATOM 1699 N N . LYS A 1 215 ? -13.511 -8.536 12.163 1.00 94.00 215 LYS A N 1
ATOM 1700 C CA . LYS A 1 215 ? -14.248 -8.085 13.358 1.00 94.00 215 LYS A CA 1
ATOM 1701 C C . LYS A 1 215 ? -14.791 -6.663 13.175 1.00 94.00 215 LYS A C 1
ATOM 1703 O O . LYS A 1 215 ? -15.972 -6.433 13.423 1.00 94.00 215 LYS A O 1
ATOM 1708 N N . LEU A 1 216 ? -14.001 -5.745 12.610 1.00 95.00 216 LEU A N 1
ATOM 1709 C CA . LEU A 1 216 ? -14.437 -4.376 12.287 1.00 95.00 216 LEU A CA 1
ATOM 1710 C C . LEU A 1 216 ? -15.651 -4.326 11.339 1.00 95.00 216 LEU A C 1
ATOM 1712 O O . LEU A 1 216 ? -16.496 -3.444 11.484 1.00 95.00 216 LEU A O 1
ATOM 1716 N N . ALA A 1 217 ? -15.835 -5.312 10.454 1.00 93.38 217 ALA A N 1
ATOM 1717 C CA . ALA A 1 217 ? -17.045 -5.435 9.628 1.00 93.38 217 ALA A CA 1
ATOM 1718 C C . ALA A 1 217 ? -18.361 -5.595 10.434 1.00 93.38 217 ALA A C 1
ATOM 1720 O O . ALA A 1 217 ? -19.454 -5.355 9.899 1.00 93.38 217 ALA A O 1
ATOM 1721 N N . PHE A 1 218 ? -18.286 -5.967 11.717 1.00 92.25 218 PHE A N 1
ATOM 1722 C CA . PHE A 1 218 ? -19.424 -6.048 12.641 1.00 92.25 218 PHE A CA 1
ATOM 1723 C C . PHE A 1 218 ? -19.602 -4.799 13.520 1.00 92.25 218 PHE A C 1
ATOM 1725 O O . PHE A 1 218 ? -20.669 -4.654 14.115 1.00 92.25 218 PHE A O 1
ATOM 1732 N N . PHE A 1 219 ? -18.648 -3.857 13.539 1.00 92.88 219 PHE A N 1
ATOM 1733 C CA . PHE A 1 219 ? -18.781 -2.592 14.273 1.00 92.88 219 PHE A CA 1
ATOM 1734 C C . PHE A 1 219 ? -19.999 -1.785 13.798 1.00 92.88 219 PHE A C 1
ATOM 1736 O O . PHE A 1 219 ? -20.282 -1.696 12.599 1.00 92.88 219 PHE A O 1
ATOM 1743 N N . ARG A 1 220 ? -20.734 -1.167 14.726 1.00 89.75 220 ARG A N 1
ATOM 1744 C CA . ARG A 1 220 ? -21.890 -0.305 14.433 1.00 89.75 220 ARG A CA 1
ATOM 1745 C C . ARG A 1 220 ? -21.860 0.899 15.368 1.00 89.75 220 ARG A C 1
ATOM 1747 O O . ARG A 1 220 ? -21.719 0.715 16.571 1.00 89.75 220 ARG A O 1
ATOM 1754 N N . LEU A 1 221 ? -22.116 2.099 14.838 1.00 89.31 221 LEU A N 1
ATOM 1755 C CA . LEU A 1 221 ? -22.125 3.361 15.603 1.00 89.31 221 LEU A CA 1
ATOM 1756 C C . LEU A 1 221 ? -22.970 3.298 16.893 1.00 89.31 221 LEU A C 1
ATOM 1758 O O . LEU A 1 221 ? -22.581 3.869 17.904 1.00 89.31 221 LEU A O 1
ATOM 1762 N N . ARG A 1 222 ? -24.082 2.546 16.887 1.00 86.31 222 ARG A N 1
ATOM 1763 C CA . ARG A 1 222 ? -24.956 2.337 18.060 1.00 86.31 222 ARG A CA 1
ATOM 1764 C C . ARG A 1 222 ? -24.254 1.721 19.281 1.00 86.31 222 ARG A C 1
ATOM 1766 O O . ARG A 1 222 ? -24.712 1.931 20.396 1.00 86.31 222 ARG A O 1
ATOM 1773 N N . ILE A 1 223 ? -23.180 0.950 19.062 1.00 82.94 223 ILE A N 1
ATOM 1774 C CA . ILE A 1 223 ? -22.376 0.321 20.122 1.00 82.94 223 ILE A CA 1
ATOM 1775 C C . ILE A 1 223 ? -21.618 1.420 20.871 1.00 82.94 223 ILE A C 1
ATOM 1777 O O . ILE A 1 223 ? -21.772 1.561 22.077 1.00 82.94 223 ILE A O 1
ATOM 1781 N N . LEU A 1 224 ? -20.881 2.251 20.128 1.00 84.44 224 LEU A N 1
ATOM 1782 C CA . LEU A 1 224 ? -20.111 3.373 20.663 1.00 84.44 224 LEU A CA 1
ATOM 1783 C C . LEU A 1 224 ? -21.007 4.432 21.326 1.00 84.44 224 LEU A C 1
ATOM 1785 O O . LEU A 1 224 ? -20.709 4.917 22.410 1.00 84.44 224 LEU A O 1
ATOM 1789 N N . ARG A 1 225 ? -22.144 4.753 20.699 1.00 82.81 225 ARG A N 1
ATOM 1790 C CA . ARG A 1 225 ? -23.107 5.751 21.197 1.00 82.81 225 ARG A CA 1
ATOM 1791 C C . ARG A 1 225 ? -23.936 5.292 22.403 1.00 82.81 225 ARG A C 1
ATOM 1793 O O . ARG A 1 225 ? -24.730 6.076 22.912 1.00 82.81 225 ARG A O 1
ATOM 1800 N N . GLY A 1 226 ? -23.810 4.033 22.827 1.00 72.38 226 GLY A N 1
ATOM 1801 C CA . GLY A 1 226 ? -24.587 3.482 23.937 1.00 72.38 226 GLY A CA 1
ATOM 1802 C C . GLY A 1 226 ? -26.101 3.432 23.691 1.00 72.38 226 GLY A C 1
ATOM 1803 O O . GLY A 1 226 ? -26.870 3.466 24.645 1.00 72.38 226 GLY A O 1
ATOM 1804 N N . GLU A 1 227 ? -26.548 3.327 22.433 1.00 67.06 227 GLU A N 1
ATOM 1805 C CA . GLU A 1 227 ? -27.972 3.268 22.030 1.00 67.06 227 GLU A CA 1
ATOM 1806 C C . GLU A 1 227 ? -28.610 1.880 22.334 1.00 67.06 227 GLU A C 1
ATOM 1808 O O . GLU A 1 227 ? -29.425 1.362 21.568 1.00 67.06 227 GLU A O 1
ATOM 1813 N N . VAL A 1 228 ? -28.182 1.236 23.427 1.00 58.25 228 VAL A N 1
ATOM 1814 C CA . VAL A 1 228 ? -28.557 -0.110 23.893 1.00 58.25 228 VAL A CA 1
ATOM 1815 C C . VAL A 1 228 ? -28.521 -0.104 25.426 1.00 58.25 228 VAL A C 1
ATOM 1817 O O . VAL A 1 228 ? -27.595 0.466 26.000 1.00 58.25 228 VAL A O 1
ATOM 1820 N N . ASP A 1 229 ? -29.446 -0.800 26.096 1.00 55.47 229 ASP A N 1
ATOM 1821 C CA . ASP A 1 229 ? -29.551 -0.845 27.573 1.00 55.47 229 ASP A CA 1
ATOM 1822 C C . ASP A 1 229 ? -28.292 -1.382 28.302 1.00 55.47 229 ASP A C 1
ATOM 1824 O O . ASP A 1 229 ? -28.186 -1.290 29.523 1.00 55.47 229 ASP A O 1
ATOM 1828 N N . SER A 1 230 ? -27.319 -1.927 27.562 1.00 61.75 230 SER A N 1
ATOM 1829 C CA . SER A 1 230 ? -26.007 -2.384 28.041 1.00 61.75 230 SER A CA 1
ATOM 1830 C C . SER A 1 230 ? -24.834 -1.750 27.268 1.00 61.75 230 SER A C 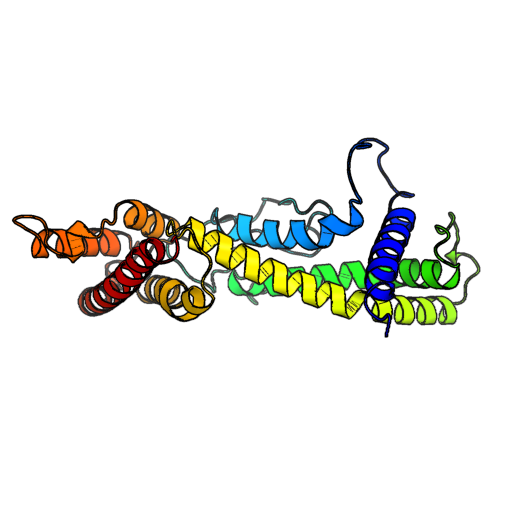1
ATOM 1832 O O . SER A 1 230 ? -23.826 -2.411 27.018 1.00 61.75 230 SER A O 1
ATOM 1834 N N . GLY A 1 231 ? -24.979 -0.492 26.830 1.00 61.59 231 GLY A N 1
ATOM 1835 C CA . GLY A 1 231 ? -24.080 0.196 25.891 1.00 61.59 231 GLY A CA 1
ATOM 1836 C C . GLY A 1 231 ? -22.579 0.084 26.189 1.00 61.59 231 GLY A C 1
ATOM 1837 O O . GLY A 1 231 ? -21.832 -0.392 25.337 1.00 61.59 231 GLY A O 1
ATOM 1838 N N . ALA A 1 232 ? -22.142 0.452 27.400 1.00 68.75 232 ALA A N 1
ATOM 1839 C CA . ALA A 1 232 ? -20.732 0.354 27.801 1.00 68.75 232 ALA A CA 1
ATOM 1840 C C . ALA A 1 232 ? -20.207 -1.089 27.688 1.00 68.75 232 ALA A C 1
ATOM 1842 O O . ALA A 1 232 ? -19.222 -1.341 26.999 1.00 68.75 232 ALA A O 1
ATOM 1843 N N . THR A 1 233 ? -20.946 -2.055 28.240 1.00 80.06 233 THR A N 1
ATOM 1844 C CA . THR A 1 233 ? -20.616 -3.488 28.191 1.00 80.06 233 THR A CA 1
ATOM 1845 C C . THR A 1 233 ? -20.589 -4.053 26.766 1.00 80.06 233 THR A C 1
ATOM 1847 O O . THR A 1 233 ? -19.842 -4.988 26.483 1.00 80.06 233 THR A O 1
ATOM 1850 N N . ALA A 1 234 ? -21.365 -3.485 25.838 1.00 86.69 234 ALA A N 1
ATOM 1851 C CA . ALA A 1 234 ? -21.324 -3.863 24.425 1.00 86.69 234 ALA A CA 1
ATOM 1852 C C . ALA A 1 234 ? -20.056 -3.350 23.714 1.00 86.69 234 ALA A C 1
ATOM 1854 O O . ALA A 1 234 ? -19.514 -4.051 22.859 1.00 86.69 234 ALA A O 1
ATOM 1855 N N . LEU A 1 235 ? -19.567 -2.157 24.072 1.00 90.38 235 LEU A N 1
ATOM 1856 C CA . LEU A 1 235 ? -18.307 -1.609 23.561 1.00 90.38 235 LEU A CA 1
ATOM 1857 C C . LEU A 1 235 ? -17.094 -2.332 24.164 1.00 90.38 235 LEU A C 1
ATOM 1859 O O . LEU A 1 235 ? -16.217 -2.769 23.421 1.00 90.38 235 LEU A O 1
ATOM 1863 N N . GLU A 1 236 ? -17.092 -2.537 25.484 1.00 91.12 236 GLU A N 1
ATOM 1864 C CA . GLU A 1 236 ? -16.104 -3.347 26.213 1.00 91.12 236 GLU A CA 1
ATOM 1865 C C . GLU A 1 236 ? -16.003 -4.760 25.619 1.00 91.12 236 GLU A C 1
ATOM 1867 O O . GLU A 1 236 ? -14.909 -5.227 25.306 1.00 91.12 236 GLU A O 1
ATOM 1872 N N . GLY A 1 237 ? -17.145 -5.418 25.385 1.00 92.56 237 GLY A N 1
ATOM 1873 C CA . GLY A 1 237 ? -17.208 -6.737 24.755 1.00 92.56 237 GLY A CA 1
ATOM 1874 C C . GLY A 1 237 ? -16.661 -6.755 23.325 1.00 92.56 237 GLY A C 1
ATOM 1875 O O . GLY A 1 237 ? -15.928 -7.673 22.967 1.00 92.56 237 GLY A O 1
ATOM 1876 N N . PHE A 1 238 ? -16.947 -5.728 22.518 1.00 94.50 238 PHE A N 1
ATOM 1877 C CA . PHE A 1 238 ? -16.422 -5.626 21.152 1.00 94.50 238 PHE A CA 1
ATOM 1878 C C . PHE A 1 238 ? -14.901 -5.390 21.114 1.00 94.50 238 PHE A C 1
ATOM 1880 O O . PHE A 1 238 ? -14.207 -5.963 20.271 1.00 94.50 238 PHE A O 1
ATOM 1887 N N . ILE A 1 239 ? -14.357 -4.601 22.046 1.00 95.44 239 ILE A N 1
ATOM 1888 C CA . ILE A 1 239 ? -12.904 -4.419 22.177 1.00 95.44 239 ILE A CA 1
ATOM 1889 C C . ILE A 1 239 ? -12.253 -5.705 22.703 1.00 95.44 239 ILE A C 1
ATOM 1891 O O . ILE A 1 239 ? -11.252 -6.145 22.143 1.00 95.44 239 ILE A O 1
ATOM 1895 N N . ALA A 1 240 ? -12.850 -6.383 23.688 1.00 94.06 240 ALA A N 1
ATOM 1896 C CA . ALA A 1 240 ? -12.382 -7.692 24.145 1.00 94.06 240 ALA A CA 1
ATOM 1897 C C . ALA A 1 240 ? -12.388 -8.741 23.013 1.00 94.06 240 ALA A C 1
ATOM 1899 O O . ALA A 1 240 ? -11.439 -9.520 22.892 1.00 94.06 240 ALA A O 1
ATOM 1900 N N . GLU A 1 241 ? -13.393 -8.724 22.127 1.00 94.12 241 GLU A N 1
ATOM 1901 C CA . GLU A 1 241 ? -13.382 -9.523 20.900 1.00 94.12 241 GLU A CA 1
ATOM 1902 C C . GLU A 1 241 ? -12.216 -9.142 19.980 1.00 94.12 241 GLU A C 1
ATOM 1904 O O . GLU A 1 241 ? -11.508 -10.044 19.530 1.00 94.12 241 GLU A O 1
ATOM 1909 N N . LEU A 1 242 ? -11.980 -7.855 19.688 1.00 94.19 242 LEU A N 1
ATOM 1910 C CA . LEU A 1 242 ? -10.848 -7.401 18.861 1.00 94.19 242 LEU A CA 1
ATOM 1911 C C . LEU A 1 242 ? -9.504 -7.882 19.426 1.00 94.19 242 LEU A C 1
ATOM 1913 O O . LEU A 1 242 ? -8.738 -8.529 18.706 1.00 94.19 242 LEU A O 1
ATOM 1917 N N . LEU A 1 243 ? -9.268 -7.642 20.717 1.00 93.69 243 LEU A N 1
ATOM 1918 C CA . LEU A 1 243 ? -8.057 -8.030 21.444 1.00 93.69 243 LEU A CA 1
ATOM 1919 C C . LEU A 1 243 ? -7.852 -9.550 21.479 1.00 93.69 243 LEU A C 1
ATOM 1921 O O . LEU A 1 243 ? -6.749 -10.022 21.214 1.00 93.69 243 LEU A O 1
ATOM 1925 N N . GLY A 1 244 ? -8.923 -10.335 21.638 1.00 90.25 244 GLY A N 1
ATOM 1926 C CA . GLY A 1 244 ? -8.928 -11.794 21.445 1.00 90.25 244 GLY A CA 1
ATOM 1927 C C . GLY A 1 244 ? -8.671 -12.257 19.997 1.00 90.25 244 GLY A C 1
ATOM 1928 O O . GLY A 1 244 ? -9.035 -13.370 19.621 1.00 90.25 244 GLY A O 1
ATOM 1929 N N . GLY A 1 245 ? -8.136 -11.390 19.131 1.00 82.12 245 GLY A N 1
ATOM 1930 C CA . GLY A 1 245 ? -7.590 -11.705 17.809 1.00 82.12 245 GLY A CA 1
ATOM 1931 C C . GLY A 1 245 ? -6.060 -11.787 17.750 1.00 82.12 245 GLY A C 1
ATOM 1932 O O . GLY A 1 245 ? -5.539 -12.047 16.665 1.00 82.12 245 GLY A O 1
ATOM 1933 N N . THR A 1 246 ? -5.346 -11.554 18.857 1.00 86.94 246 THR A N 1
ATOM 1934 C CA . THR A 1 246 ? -3.892 -11.784 18.927 1.00 86.94 246 THR A CA 1
ATOM 1935 C C . THR A 1 246 ? -3.563 -13.283 19.050 1.00 86.94 246 THR A C 1
ATOM 1937 O O . THR A 1 246 ? -4.252 -13.995 19.786 1.00 86.94 246 THR A O 1
ATOM 1940 N N . PRO A 1 247 ? -2.523 -13.792 18.362 1.00 83.88 247 PRO A N 1
ATOM 1941 C CA . PRO A 1 247 ? -1.975 -15.125 18.589 1.00 83.88 247 PRO A CA 1
ATOM 1942 C C . PRO A 1 247 ? -0.919 -15.158 19.713 1.00 83.88 247 PRO A C 1
ATOM 1944 O O . PRO A 1 247 ? -0.486 -16.246 20.078 1.00 83.88 247 PRO A O 1
ATOM 1947 N N . GLU A 1 248 ? -0.511 -13.998 20.248 1.00 88.06 248 GLU A N 1
ATOM 1948 C CA . GLU A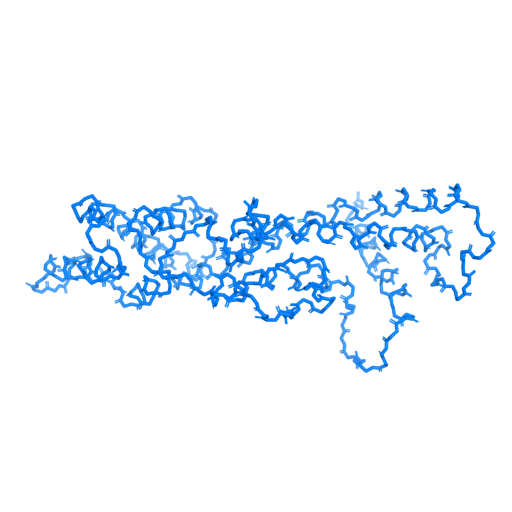 1 248 ? 0.499 -13.839 21.312 1.00 88.06 248 GLU A CA 1
ATOM 1949 C C . GLU A 1 248 ? -0.112 -13.095 22.530 1.00 88.06 248 GLU A C 1
ATOM 1951 O O . GLU A 1 248 ? 0.312 -11.983 22.867 1.00 88.06 248 GLU A O 1
ATOM 1956 N N . PRO A 1 249 ? -1.170 -13.636 23.176 1.00 87.31 249 PRO A N 1
ATOM 1957 C CA . PRO A 1 249 ? -1.924 -12.938 24.226 1.00 87.31 249 PRO A CA 1
ATOM 1958 C C . PRO A 1 249 ? -1.089 -12.604 25.468 1.00 87.31 249 PRO A C 1
ATOM 1960 O O . PRO A 1 249 ? -1.350 -11.605 26.131 1.00 87.31 249 PRO A O 1
ATOM 1963 N N . GLU A 1 250 ? -0.053 -13.386 25.765 1.00 89.62 250 GLU A N 1
ATOM 1964 C CA . GLU A 1 250 ? 0.917 -13.120 26.834 1.00 89.62 250 GLU A CA 1
ATOM 1965 C C . GLU A 1 250 ? 1.827 -11.903 26.580 1.00 89.62 250 GLU A C 1
ATOM 1967 O O . GLU A 1 250 ? 2.560 -11.491 27.480 1.00 89.62 250 GLU A O 1
ATOM 1972 N N . ARG A 1 251 ? 1.780 -11.314 25.377 1.00 85.44 251 ARG A N 1
ATOM 1973 C CA . ARG A 1 251 ? 2.523 -10.101 24.996 1.00 85.44 251 ARG A CA 1
ATOM 1974 C C . ARG A 1 251 ? 1.631 -8.866 24.829 1.00 85.44 251 ARG A C 1
ATOM 1976 O O . ARG A 1 251 ? 2.150 -7.790 24.539 1.00 85.44 251 ARG A O 1
ATOM 1983 N N . LEU A 1 252 ? 0.317 -9.009 25.004 1.00 90.69 252 LEU A N 1
ATOM 1984 C CA . LEU A 1 252 ? -0.656 -7.936 24.827 1.00 90.69 252 LEU A CA 1
ATOM 1985 C C . LEU A 1 252 ? -0.779 -7.064 26.088 1.00 90.69 252 LEU A C 1
ATOM 1987 O O . LEU A 1 252 ? -1.245 -7.528 27.129 1.00 90.69 252 LEU A O 1
ATOM 1991 N N . ASP A 1 253 ? -0.477 -5.769 25.971 1.00 90.50 253 ASP A N 1
ATOM 1992 C CA . ASP A 1 253 ? -0.896 -4.770 26.963 1.00 90.50 253 ASP A CA 1
ATOM 1993 C C . ASP A 1 253 ? -2.383 -4.447 26.757 1.00 90.50 253 ASP A C 1
ATOM 1995 O O . ASP A 1 253 ? -2.752 -3.507 26.055 1.00 90.50 253 ASP A O 1
ATOM 1999 N N . ALA A 1 254 ? -3.255 -5.269 27.343 1.00 91.44 254 ALA A N 1
ATOM 2000 C CA . ALA A 1 254 ? -4.700 -5.145 27.163 1.00 91.44 254 ALA A CA 1
ATOM 2001 C C . ALA A 1 254 ? -5.276 -3.818 27.698 1.00 91.44 254 ALA A C 1
ATOM 2003 O O . ALA A 1 254 ? -6.328 -3.387 27.226 1.00 91.44 254 ALA A O 1
ATOM 2004 N N . GLY A 1 255 ? -4.598 -3.162 28.649 1.00 93.50 255 GLY A N 1
ATOM 2005 C CA . GLY A 1 255 ? -4.996 -1.848 29.156 1.00 93.50 255 GLY A CA 1
ATOM 2006 C C . GLY A 1 255 ? -4.761 -0.777 28.099 1.00 93.50 255 GLY A C 1
ATOM 2007 O O . GLY A 1 255 ? -5.714 -0.191 27.584 1.00 93.50 255 GLY A O 1
ATOM 2008 N N . ARG A 1 256 ? -3.498 -0.607 27.691 1.00 95.19 256 ARG A N 1
ATOM 2009 C CA . ARG A 1 256 ? -3.115 0.356 26.650 1.00 95.19 256 ARG A CA 1
ATOM 2010 C C . ARG A 1 256 ? -3.818 0.084 25.318 1.00 95.19 256 ARG A C 1
ATOM 2012 O O . ARG A 1 256 ? -4.267 1.017 24.660 1.00 95.19 256 ARG A O 1
ATOM 2019 N N . ALA A 1 257 ? -3.955 -1.182 24.924 1.00 95.06 257 ALA A N 1
ATOM 2020 C CA . ALA A 1 257 ? -4.649 -1.546 23.694 1.00 95.06 257 ALA A CA 1
ATOM 2021 C C . ALA A 1 257 ? -6.141 -1.171 23.735 1.00 95.06 257 ALA A C 1
ATOM 2023 O O . ALA A 1 257 ? -6.697 -0.796 22.708 1.00 95.06 257 ALA A O 1
ATOM 2024 N N . THR A 1 258 ? -6.789 -1.225 24.906 1.00 96.25 258 THR A N 1
ATOM 2025 C CA . THR A 1 258 ? -8.178 -0.760 25.071 1.00 96.25 258 THR A CA 1
ATOM 2026 C C . THR A 1 258 ? -8.278 0.759 24.924 1.00 96.25 258 THR A C 1
ATOM 2028 O O . THR A 1 258 ? -9.170 1.237 24.228 1.00 96.25 258 THR A O 1
ATOM 2031 N N . GLU A 1 259 ? -7.352 1.519 25.517 1.00 96.50 259 GLU A N 1
ATOM 2032 C CA . GLU A 1 259 ? -7.298 2.985 25.382 1.00 96.50 259 GLU A CA 1
ATOM 2033 C C . GLU A 1 259 ? -7.088 3.423 23.921 1.00 96.50 259 GLU A C 1
ATOM 2035 O O . GLU A 1 259 ? -7.815 4.284 23.418 1.00 96.50 259 GLU A O 1
ATOM 2040 N N . GLU A 1 260 ? -6.148 2.789 23.212 1.00 97.38 260 GLU A N 1
ATOM 2041 C CA . GLU A 1 260 ? -5.881 3.066 21.795 1.00 97.38 260 GLU A CA 1
ATOM 2042 C C . GLU A 1 260 ? -7.074 2.671 20.899 1.00 97.38 260 GLU A C 1
ATOM 2044 O O . GLU A 1 260 ? -7.472 3.455 20.032 1.00 97.38 260 GLU A O 1
ATOM 2049 N N . TRP A 1 261 ? -7.722 1.522 21.151 1.00 97.31 261 TRP A N 1
ATOM 2050 C CA . TRP A 1 261 ? -8.930 1.119 20.416 1.00 97.31 261 TRP A CA 1
ATOM 2051 C C . TRP A 1 261 ? -10.118 2.057 20.638 1.00 97.31 261 TRP A C 1
ATOM 2053 O O . TRP A 1 261 ? -10.841 2.323 19.679 1.00 97.31 261 TRP A O 1
ATOM 2063 N N . LEU A 1 262 ? -10.333 2.572 21.854 1.00 96.12 262 LEU A N 1
ATOM 2064 C CA . LEU A 1 262 ? -11.397 3.545 22.129 1.00 96.12 262 LEU A CA 1
ATOM 2065 C C . LEU A 1 262 ? -11.192 4.824 21.304 1.00 96.12 262 LEU A C 1
ATOM 2067 O O . LEU A 1 262 ? -12.069 5.197 20.524 1.00 96.12 262 LEU A O 1
ATOM 2071 N N . ALA A 1 263 ? -10.003 5.430 21.394 1.00 97.00 263 ALA A N 1
ATOM 2072 C CA . ALA A 1 263 ? -9.672 6.652 20.659 1.00 97.00 263 ALA A CA 1
ATOM 2073 C C . ALA A 1 263 ? -9.742 6.468 19.128 1.00 97.00 263 ALA A C 1
ATOM 2075 O O . ALA A 1 263 ? -10.187 7.362 18.398 1.00 97.00 263 ALA A O 1
ATOM 2076 N N . TRP A 1 264 ? -9.343 5.294 18.626 1.00 98.12 264 TRP A N 1
ATOM 2077 C CA . TRP A 1 264 ? -9.469 4.972 17.206 1.00 98.12 264 TRP A CA 1
ATOM 2078 C C . TRP A 1 264 ? -10.929 4.776 16.777 1.00 98.12 264 TRP A C 1
ATOM 2080 O O . TRP A 1 264 ? -11.329 5.300 15.737 1.00 98.12 264 TRP A O 1
ATOM 2090 N N . LEU A 1 265 ? -11.743 4.070 17.570 1.00 97.50 265 LEU A N 1
ATOM 2091 C CA . LEU A 1 265 ? -13.159 3.839 17.265 1.00 97.50 265 LEU A CA 1
ATOM 2092 C C . LEU A 1 265 ? -13.979 5.136 17.294 1.00 97.50 265 LEU A C 1
ATOM 2094 O O . LEU A 1 265 ? -14.856 5.283 16.444 1.00 97.50 265 LEU A O 1
ATOM 2098 N N . ASP A 1 266 ? -13.666 6.088 18.179 1.00 95.94 266 ASP A N 1
ATOM 2099 C CA . ASP A 1 266 ? -14.237 7.445 18.153 1.00 95.94 266 ASP A CA 1
ATOM 2100 C C . ASP A 1 266 ? -13.896 8.177 16.844 1.00 95.94 266 ASP A C 1
ATOM 2102 O O . ASP A 1 266 ? -14.781 8.688 16.151 1.00 95.94 266 ASP A O 1
ATOM 2106 N N . THR A 1 267 ? -12.615 8.175 16.460 1.00 97.19 267 THR A N 1
ATOM 2107 C CA . THR A 1 267 ? -12.127 8.841 15.237 1.00 97.19 267 THR A CA 1
ATOM 2108 C C . THR A 1 267 ? -12.757 8.227 13.978 1.00 97.19 267 THR A C 1
ATOM 2110 O O . THR A 1 267 ? -13.259 8.934 13.101 1.00 97.19 267 THR A O 1
ATOM 2113 N N . TYR A 1 268 ? -12.811 6.896 13.914 1.00 97.06 268 TYR A N 1
ATOM 2114 C CA . TYR A 1 268 ? -13.437 6.135 12.833 1.00 97.06 268 TYR A CA 1
ATOM 2115 C C . TYR A 1 268 ? -14.962 6.320 12.790 1.00 97.06 268 TYR A C 1
ATOM 2117 O O . TYR A 1 268 ? -15.530 6.468 11.707 1.00 97.06 268 TYR A O 1
ATOM 2125 N N . ALA A 1 269 ? -15.640 6.393 13.938 1.00 95.12 269 ALA A N 1
ATOM 2126 C CA . ALA A 1 269 ? -17.071 6.682 13.999 1.00 95.12 269 ALA A CA 1
ATOM 2127 C C . ALA A 1 269 ? -17.402 8.084 13.470 1.00 95.12 269 ALA A C 1
ATOM 2129 O O . ALA A 1 269 ? -18.311 8.218 12.647 1.00 95.12 269 ALA A O 1
ATOM 2130 N N . ALA A 1 270 ? -16.628 9.104 13.857 1.00 94.81 270 ALA A N 1
ATOM 2131 C CA . ALA A 1 270 ? -16.757 10.456 13.315 1.00 94.81 270 ALA A CA 1
ATOM 2132 C C . ALA A 1 270 ? -16.543 10.484 11.788 1.00 94.81 270 ALA A C 1
ATOM 2134 O O . ALA A 1 270 ? -17.295 11.145 11.067 1.00 94.81 270 ALA A O 1
ATOM 2135 N N . ARG A 1 271 ? -15.581 9.702 11.277 1.00 95.44 271 ARG A N 1
ATOM 2136 C CA . ARG A 1 271 ? -15.300 9.570 9.838 1.00 95.44 271 ARG A CA 1
ATOM 2137 C C . ARG A 1 271 ? -16.367 8.790 9.051 1.00 95.44 271 ARG A C 1
ATOM 2139 O O . ARG A 1 271 ? -16.542 9.045 7.860 1.00 95.44 271 ARG A O 1
ATOM 2146 N N . ILE A 1 272 ? -17.108 7.880 9.689 1.00 94.44 272 ILE A N 1
ATOM 2147 C CA . ILE A 1 272 ? -18.313 7.254 9.108 1.00 94.44 272 ILE A CA 1
ATOM 2148 C C . ILE A 1 272 ? -19.491 8.242 9.108 1.00 94.44 272 ILE A C 1
ATOM 2150 O O . ILE A 1 272 ? -20.288 8.259 8.168 1.00 94.44 272 ILE A O 1
ATOM 2154 N N . ASP A 1 273 ? -19.642 9.047 10.164 1.00 92.56 273 ASP A N 1
ATOM 2155 C CA . ASP A 1 273 ? -20.712 10.043 10.249 1.00 92.56 273 ASP A CA 1
ATOM 2156 C C . ASP A 1 273 ? -20.529 11.176 9.216 1.00 92.56 273 ASP A C 1
ATOM 2158 O O . ASP A 1 273 ? -21.526 11.604 8.630 1.00 92.56 273 ASP A O 1
ATOM 2162 N N . SER A 1 274 ? -19.294 11.587 8.889 1.00 92.81 274 SER A N 1
ATOM 2163 C CA . SER A 1 274 ? -19.045 12.611 7.856 1.00 92.81 274 SER A CA 1
ATOM 2164 C C . SER 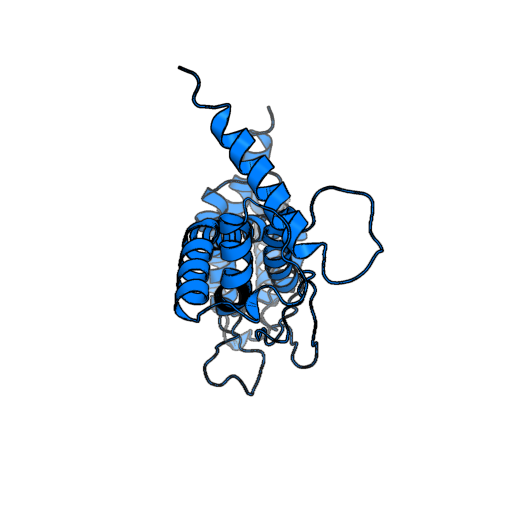A 1 274 ? -19.471 12.187 6.440 1.00 92.81 274 SER A C 1
ATOM 2166 O O . SER A 1 274 ? -19.945 13.029 5.674 1.00 92.81 274 SER A O 1
ATOM 2168 N N . GLU A 1 275 ? -19.437 10.889 6.104 1.00 89.25 275 GLU A N 1
ATOM 2169 C CA . GLU A 1 275 ? -19.915 10.384 4.799 1.00 89.25 275 GLU A CA 1
ATOM 2170 C C . GLU A 1 275 ? -21.412 10.618 4.565 1.00 89.25 275 GLU A C 1
ATOM 2172 O O . GLU A 1 275 ? -21.876 10.570 3.428 1.00 89.25 275 GLU A O 1
ATOM 2177 N N . LYS A 1 276 ? -22.181 10.877 5.628 1.00 84.44 276 LYS A N 1
ATOM 2178 C CA . LYS A 1 276 ? -23.605 11.224 5.526 1.00 84.44 276 LYS A CA 1
ATOM 2179 C C . LYS A 1 276 ? -23.797 12.671 5.082 1.00 84.44 276 LYS A C 1
ATOM 2181 O O . LYS A 1 276 ? -24.745 12.956 4.366 1.00 84.44 276 LYS A O 1
ATOM 2186 N N . THR A 1 277 ? -22.897 13.562 5.499 1.00 66.69 277 THR A N 1
ATOM 2187 C CA . THR A 1 277 ? -22.923 14.997 5.171 1.00 66.69 277 THR A CA 1
ATOM 2188 C C . THR A 1 277 ? -22.220 15.339 3.858 1.00 66.69 277 THR A C 1
ATOM 2190 O O . THR A 1 277 ? -22.491 16.384 3.286 1.00 66.69 277 THR A O 1
ATOM 2193 N N . SER A 1 278 ? -21.348 14.467 3.343 1.00 59.44 278 SER A N 1
ATOM 2194 C CA . SER A 1 278 ? -20.685 14.638 2.036 1.00 59.44 278 SER A CA 1
ATOM 2195 C C . SER A 1 278 ? -21.509 14.120 0.842 1.00 59.44 278 SER A C 1
ATOM 2197 O O . SER A 1 278 ? -20.954 13.919 -0.238 1.00 59.44 278 SER A O 1
ATOM 2199 N N . GLY A 1 279 ? -22.803 13.847 1.046 1.00 53.34 279 GLY A N 1
ATOM 2200 C CA . GLY A 1 279 ? -23.720 13.272 0.054 1.00 53.34 279 GLY A CA 1
ATOM 2201 C C . GLY A 1 279 ? -24.894 14.171 -0.358 1.00 53.34 279 GLY A C 1
ATOM 2202 O O . GLY A 1 279 ? -25.777 13.680 -1.063 1.00 53.34 279 GLY A O 1
ATOM 2203 N N . GLU A 1 280 ? -24.907 15.434 0.083 1.00 40.94 280 GLU A N 1
ATOM 2204 C CA . GLU A 1 280 ? -25.844 16.497 -0.336 1.00 40.94 280 GLU A CA 1
ATOM 2205 C C . GLU A 1 280 ? -25.151 17.511 -1.267 1.00 40.94 280 GLU A C 1
ATOM 2207 O O . GLU A 1 280 ? -25.809 17.931 -2.246 1.00 40.94 280 GLU A O 1
#

Foldseek 3Di:
DDDPVVVVVVVVLVLLLQQLQPVVDDDPPDPDDGGPSVCQLQLQLLLLLVCVLVQWFDPDALVQQDSRNDGGDRPQTDGALFQDQQDDSDPVCPVSCRGNVNVLVNVLVSLVVVLLVCQLQSLLCVVVVSNHADVCNCVPPDPVSSVSSSVVSCVPCVVVSNVSSVVSNVVSNQVSVCVLLVNDDRDPVCVVQANVLVSVLRNQQRARDVQLSVLSVPDDLCLLVVVDPCNVVSLVVSLVSRSVRHPCNVNGPSVVSSVSVNSNVVSSSVSVVVVVVVPD